Protein AF-A0A2E8Y7M8-F1 (afdb_monomer_lite)

Foldseek 3Di:
DVVVVVVVVVVVVVVVVVVVVVVVVPPCPPPVVVVVVVVVVVVVVVVVVVVVVVVVVVVLVVVVVVLVVLVVVLVVVLVVQVVLCVVLVHDCVVRPSPDQADDPDDDDDDDDDDQDPVNSVVSVVSSVSSCVVCVVSVVVSVVVVVVVVVVCVVDPDDDPDPDDDQPFAFAWDQDPVHRDTDGDRGD

Radius of gyration: 45.94 Å; chains: 1; bounding box: 127×48×118 Å

pLDDT: mean 80.08, std 11.89, range [44.84, 93.88]

Sequence (187 aa):
MALTLVLVVSAIGAGGYFGFRIGERSVVKTPAYTKTLVKQELDVQNGRIESAIDNARDSVDALSVRLGEMQARMIRLEALGSRLVEMGSLDAGEFNFSDPPAVGGRFESSVLETQSIPDFVESLELLAGKIEARAPMLEALEVLLMNEQLESQVHPAGRPVLSGWMSSGYGYRSDPLTGKKAFHDGV

Structure (mmCIF, N/CA/C/O backbone):
data_AF-A0A2E8Y7M8-F1
#
_entry.id   AF-A0A2E8Y7M8-F1
#
loop_
_atom_site.group_PDB
_atom_site.id
_atom_site.type_symbol
_atom_site.label_atom_id
_atom_site.label_alt_id
_atom_site.label_comp_id
_atom_site.label_asym_id
_atom_site.label_entity_id
_atom_site.label_seq_id
_atom_site.pdbx_PDB_ins_code
_atom_site.Cartn_x
_atom_site.Cartn_y
_atom_site.Cartn_z
_atom_site.occupancy
_atom_site.B_iso_or_equiv
_atom_site.auth_seq_id
_atom_site.auth_comp_id
_atom_site.auth_asym_id
_atom_site.auth_atom_id
_atom_site.pdbx_PDB_model_num
ATOM 1 N N . MET A 1 1 ? -73.608 -35.731 63.221 1.00 68.81 1 MET A N 1
ATOM 2 C CA . MET A 1 1 ? -72.883 -35.575 61.938 1.00 68.81 1 MET A CA 1
ATOM 3 C C . MET A 1 1 ? -72.656 -34.121 61.516 1.00 68.81 1 MET A C 1
ATOM 5 O O . MET A 1 1 ? -71.580 -33.837 61.017 1.00 68.81 1 MET A O 1
ATOM 9 N N . ALA A 1 2 ? -73.590 -33.183 61.728 1.00 74.81 2 ALA A N 1
ATOM 10 C CA . ALA A 1 2 ? -73.384 -31.781 61.322 1.00 74.81 2 ALA A CA 1
ATOM 11 C C . ALA A 1 2 ? -72.254 -31.054 62.094 1.00 74.81 2 ALA A C 1
ATOM 13 O O . ALA A 1 2 ? -71.456 -30.343 61.493 1.00 74.81 2 ALA A O 1
ATOM 14 N N . LEU A 1 3 ? -72.130 -31.284 63.409 1.00 79.62 3 LEU A N 1
ATOM 15 C CA . LEU A 1 3 ? -71.145 -30.598 64.264 1.00 79.62 3 LEU A CA 1
ATOM 16 C C . LEU A 1 3 ? -69.683 -30.927 63.898 1.00 79.62 3 LEU A C 1
ATOM 18 O O . LEU A 1 3 ? -68.811 -30.063 63.924 1.00 79.62 3 LEU A O 1
ATOM 22 N N . THR A 1 4 ? -69.418 -32.178 63.517 1.00 83.75 4 THR A N 1
ATOM 23 C CA . THR A 1 4 ? -68.080 -32.647 63.129 1.00 83.75 4 THR A CA 1
ATOM 24 C C . THR A 1 4 ? -67.626 -32.045 61.800 1.00 83.75 4 THR A C 1
ATOM 26 O O . THR A 1 4 ? -66.443 -31.787 61.617 1.00 83.75 4 THR A O 1
ATOM 29 N N . LEU A 1 5 ? -68.564 -31.769 60.890 1.00 83.06 5 LEU A N 1
ATOM 30 C CA . LEU A 1 5 ? -68.276 -31.201 59.572 1.00 83.06 5 LEU A CA 1
ATOM 31 C C . LEU A 1 5 ? -67.874 -29.718 59.677 1.00 83.06 5 LEU A C 1
ATOM 33 O O . LEU A 1 5 ? -66.930 -29.285 59.022 1.00 83.06 5 LEU A O 1
ATOM 37 N N . VAL A 1 6 ? -68.514 -28.966 60.579 1.00 84.19 6 VAL A N 1
ATOM 38 C CA . VAL A 1 6 ? -68.186 -27.553 60.853 1.00 84.19 6 VAL A CA 1
ATOM 39 C C . VAL A 1 6 ? -66.790 -27.400 61.472 1.00 84.19 6 VAL A C 1
ATOM 41 O O . VAL A 1 6 ? -66.037 -26.509 61.079 1.00 84.19 6 VAL A O 1
ATOM 44 N N . LEU A 1 7 ? -66.410 -28.295 62.390 1.00 84.00 7 LEU A N 1
ATOM 45 C CA . LEU A 1 7 ? -65.083 -28.276 63.020 1.00 84.00 7 LEU A CA 1
ATOM 46 C C . LEU A 1 7 ? -63.948 -28.526 62.019 1.00 84.00 7 LEU A C 1
ATOM 48 O O . LEU A 1 7 ? -62.918 -27.857 62.082 1.00 84.00 7 LEU A O 1
ATOM 52 N N . VAL A 1 8 ? -64.143 -29.438 61.065 1.00 84.50 8 VAL A N 1
ATOM 53 C CA . VAL A 1 8 ? -63.130 -29.745 60.041 1.00 84.50 8 VAL A CA 1
ATOM 54 C C . VAL A 1 8 ? -62.925 -28.561 59.092 1.00 84.50 8 VAL A C 1
ATOM 56 O O . VAL A 1 8 ? -61.788 -28.184 58.817 1.00 84.50 8 VAL A O 1
ATOM 59 N N . VAL A 1 9 ? -64.007 -27.918 58.643 1.00 84.12 9 VAL A N 1
ATOM 60 C CA . VAL A 1 9 ? -63.921 -26.747 57.750 1.00 84.12 9 VAL A CA 1
ATOM 61 C C . VAL A 1 9 ? -63.254 -25.559 58.454 1.00 84.12 9 VAL A C 1
ATOM 63 O O . VAL A 1 9 ? -62.408 -24.884 57.866 1.00 84.12 9 VAL A O 1
ATOM 66 N N . SER A 1 10 ? -63.571 -25.340 59.733 1.00 82.69 10 SER A N 1
ATOM 67 C CA . SER A 1 10 ? -62.931 -24.316 60.565 1.00 82.69 10 SER A CA 1
ATOM 68 C C . SER A 1 10 ? -61.426 -24.551 60.728 1.00 82.69 10 SER A C 1
ATOM 70 O O . SER A 1 10 ? -60.648 -23.609 60.575 1.00 82.69 10 SER A O 1
ATOM 72 N N . ALA A 1 11 ? -61.004 -25.792 60.983 1.00 84.56 11 ALA A N 1
ATOM 73 C CA . ALA A 1 11 ? -59.594 -26.134 61.155 1.00 84.56 11 ALA A CA 1
ATOM 74 C C . ALA A 1 11 ? -58.780 -25.927 59.867 1.00 84.56 11 ALA A C 1
ATOM 76 O O . ALA A 1 11 ? -57.669 -25.398 59.920 1.00 84.56 11 ALA A O 1
ATOM 77 N N . ILE A 1 12 ? -59.344 -26.274 58.705 1.00 84.19 12 ILE A N 1
ATOM 78 C CA . ILE A 1 12 ? -58.697 -26.064 57.400 1.00 84.19 12 ILE A CA 1
ATOM 79 C C . ILE A 1 12 ? -58.582 -24.565 57.089 1.00 84.19 12 ILE A C 1
ATOM 81 O O . ILE A 1 12 ? -57.516 -24.103 56.684 1.00 84.19 12 ILE A O 1
ATOM 85 N N . GLY A 1 13 ? -59.643 -23.788 57.331 1.00 84.12 13 GLY A N 1
ATOM 86 C CA . GLY A 1 13 ? -59.626 -22.335 57.134 1.00 84.12 13 GLY A CA 1
ATOM 87 C C . GLY A 1 13 ? -58.637 -21.624 58.062 1.00 84.12 13 GLY A C 1
ATOM 88 O O . GLY A 1 13 ? -57.874 -20.766 57.617 1.00 84.12 13 GLY A O 1
ATOM 89 N N . ALA A 1 14 ? -58.593 -22.027 59.335 1.00 84.25 14 ALA A N 1
ATOM 90 C CA . ALA A 1 14 ? -57.642 -21.501 60.306 1.00 84.25 14 ALA A CA 1
ATOM 91 C C . ALA A 1 14 ? -56.200 -21.862 59.929 1.00 84.25 14 ALA A C 1
ATOM 93 O O . ALA A 1 14 ? -55.342 -20.984 59.941 1.00 84.25 14 ALA A O 1
ATOM 94 N N . GLY A 1 15 ? -55.944 -23.110 59.524 1.00 84.50 15 GLY A N 1
ATOM 95 C CA . GLY A 1 15 ? -54.631 -23.558 59.057 1.00 84.50 15 GLY A CA 1
ATOM 96 C C . GLY A 1 15 ? -54.160 -22.809 57.810 1.00 84.50 15 GLY A C 1
ATOM 97 O O . GLY A 1 15 ? -53.018 -22.356 57.768 1.00 84.50 15 GLY A O 1
ATOM 98 N N . GLY A 1 16 ? -55.048 -22.597 56.833 1.00 83.75 16 GLY A N 1
ATOM 99 C CA . GLY A 1 16 ? -54.754 -21.810 55.633 1.00 83.75 16 GLY A CA 1
ATOM 100 C C . GLY A 1 16 ? -54.444 -20.344 55.946 1.00 83.75 16 GLY A C 1
ATOM 101 O O . GLY A 1 16 ? -53.450 -19.806 55.462 1.00 83.75 16 GLY A O 1
ATOM 102 N N . TYR A 1 17 ? -55.234 -19.709 56.817 1.00 86.75 17 TYR A N 1
ATOM 103 C CA . TYR A 1 17 ? -55.007 -18.323 57.237 1.00 86.75 17 TYR A CA 1
ATOM 104 C C . TYR A 1 17 ? -53.703 -18.160 58.031 1.00 86.75 17 TYR A C 1
ATOM 106 O O . TYR A 1 17 ? -52.942 -17.219 57.796 1.00 86.75 17 TYR A O 1
ATOM 114 N N . PHE A 1 18 ? -53.410 -19.092 58.943 1.00 85.31 18 PHE A N 1
ATOM 115 C CA . PHE A 1 18 ? -52.171 -19.083 59.722 1.00 85.31 18 PHE A CA 1
ATOM 116 C C . PHE A 1 18 ? -50.948 -19.348 58.836 1.00 85.31 18 PHE A C 1
ATOM 118 O O . PHE A 1 18 ? -49.936 -18.661 58.966 1.00 85.31 18 PHE A O 1
ATOM 125 N N . GLY A 1 19 ? -51.064 -20.285 57.889 1.00 83.94 19 GLY A N 1
ATOM 126 C CA . GLY A 1 19 ? -50.037 -20.572 56.891 1.00 83.94 19 GLY A CA 1
ATOM 127 C C . GLY A 1 19 ? -49.742 -19.367 55.999 1.00 83.94 19 GLY A C 1
ATOM 128 O O . GLY A 1 19 ? -48.579 -19.011 55.821 1.00 83.94 19 GLY A O 1
ATOM 129 N N . PHE A 1 20 ? -50.777 -18.673 55.518 1.00 83.69 20 PHE A N 1
ATOM 130 C CA . PHE A 1 20 ? -50.624 -17.456 54.715 1.00 83.69 20 PHE A CA 1
ATOM 131 C C . PHE A 1 20 ? -49.954 -16.319 55.510 1.00 83.69 20 PHE A C 1
ATOM 133 O O . PHE A 1 20 ? -49.002 -15.700 55.037 1.00 83.69 20 PHE A O 1
ATOM 140 N N . ARG A 1 21 ? -50.369 -16.104 56.768 1.00 79.50 21 ARG A N 1
ATOM 141 C CA . ARG A 1 21 ? -49.779 -15.102 57.680 1.00 79.50 21 ARG A CA 1
ATOM 142 C C . ARG A 1 21 ? -48.315 -15.370 58.030 1.00 79.50 21 ARG A C 1
ATOM 144 O O . ARG A 1 21 ? -47.567 -14.419 58.259 1.00 79.50 21 ARG A O 1
ATOM 151 N N . ILE A 1 22 ? -47.911 -16.637 58.125 1.00 80.75 22 ILE A N 1
ATOM 152 C CA . ILE A 1 22 ? -46.509 -17.017 58.345 1.00 80.75 22 ILE A CA 1
ATOM 153 C C . ILE A 1 22 ? -45.714 -16.875 57.039 1.00 80.75 22 ILE A C 1
ATOM 155 O O . ILE A 1 22 ? -44.616 -16.324 57.062 1.00 80.75 22 ILE A O 1
ATOM 159 N N . GLY A 1 23 ? -46.292 -17.268 55.900 1.00 70.75 23 GLY A N 1
ATOM 160 C CA . GLY A 1 23 ? -45.680 -17.144 54.575 1.00 70.75 23 GLY A CA 1
ATOM 161 C C . GLY A 1 23 ? -45.321 -15.704 54.194 1.00 70.75 23 GLY A C 1
ATOM 162 O O . GLY A 1 23 ? -44.210 -15.461 53.733 1.00 70.75 23 GLY A O 1
ATOM 163 N N . GLU A 1 24 ? -46.189 -14.727 54.478 1.00 65.56 24 GLU A N 1
ATOM 164 C CA . GLU A 1 24 ? -45.892 -13.299 54.255 1.00 65.56 24 GLU A CA 1
ATOM 165 C C . GLU A 1 24 ? -44.713 -12.779 55.096 1.00 65.56 24 GLU A C 1
ATOM 167 O O . GLU A 1 24 ? -44.003 -11.863 54.677 1.00 65.56 24 GLU A O 1
ATOM 172 N N . ARG A 1 25 ? -44.470 -13.359 56.279 1.00 59.50 25 ARG A N 1
ATOM 173 C CA . ARG A 1 25 ? -43.326 -12.996 57.136 1.00 59.50 25 ARG A CA 1
ATOM 174 C C . ARG A 1 25 ? -42.023 -13.656 56.686 1.00 59.50 25 ARG A C 1
ATOM 176 O O . ARG A 1 25 ? -40.955 -13.127 56.983 1.00 59.50 25 ARG A O 1
ATOM 183 N N . SER A 1 26 ? -42.115 -14.775 55.970 1.00 57.34 26 SER A N 1
ATOM 184 C CA . SER A 1 26 ? -40.982 -15.535 55.432 1.00 57.34 26 SER A CA 1
ATOM 185 C C . SER A 1 26 ? -40.612 -15.167 53.995 1.00 57.34 26 SER A C 1
ATOM 187 O O . SER A 1 26 ? -39.657 -15.733 53.465 1.00 57.34 26 SER A O 1
ATOM 189 N N . VAL A 1 27 ? -41.305 -14.208 53.362 1.00 55.22 27 VAL A N 1
ATOM 190 C CA . VAL A 1 27 ? -40.812 -13.585 52.127 1.00 55.22 27 VAL A CA 1
ATOM 191 C C . VAL A 1 27 ? -39.458 -12.972 52.454 1.00 55.22 27 VAL A C 1
ATOM 193 O O . VAL A 1 27 ? -39.371 -11.963 53.156 1.00 55.22 27 VAL A O 1
ATOM 196 N N . VAL A 1 28 ? -38.398 -13.620 51.974 1.00 59.50 28 VAL A N 1
ATOM 197 C CA . VAL A 1 28 ? -37.017 -13.161 52.080 1.00 59.50 28 VAL A CA 1
ATOM 198 C C . VAL A 1 28 ? -36.952 -11.796 51.404 1.00 59.50 28 VAL A C 1
ATOM 200 O O . VAL A 1 28 ? -36.776 -11.682 50.193 1.00 59.50 28 VAL A O 1
ATOM 203 N N . LYS A 1 29 ? -37.144 -10.731 52.185 1.00 60.19 29 LYS A N 1
ATOM 204 C CA . LYS A 1 29 ? -36.804 -9.373 51.781 1.00 60.19 29 LYS A CA 1
ATOM 205 C C . LYS A 1 29 ? -35.293 -9.393 51.635 1.00 60.19 29 LYS A C 1
ATOM 207 O O . LYS A 1 29 ? -34.587 -9.302 52.635 1.00 60.19 29 LYS A O 1
ATOM 212 N N . THR A 1 30 ? -34.808 -9.616 50.413 1.00 59.75 30 THR A N 1
ATOM 213 C CA . THR A 1 30 ? -33.381 -9.541 50.100 1.00 59.75 30 THR A CA 1
ATOM 214 C C . THR A 1 30 ? -32.862 -8.237 50.702 1.00 59.75 30 THR A C 1
ATOM 216 O O . THR A 1 30 ? -33.389 -7.169 50.367 1.00 59.75 30 THR A O 1
ATOM 219 N N . PRO A 1 31 ? -31.937 -8.298 51.676 1.00 63.53 31 PRO A N 1
ATOM 220 C CA . PRO A 1 31 ? -31.567 -7.115 52.429 1.00 63.53 31 PRO A CA 1
ATOM 221 C C . PRO A 1 31 ? -31.022 -6.071 51.457 1.00 63.53 31 PRO A C 1
ATOM 223 O O . PRO A 1 31 ? -30.288 -6.405 50.526 1.00 63.53 31 PRO A O 1
ATOM 226 N N . ALA A 1 32 ? -31.386 -4.801 51.655 1.00 61.72 32 ALA A N 1
ATOM 227 C CA . ALA A 1 32 ? -30.923 -3.690 50.817 1.00 61.72 32 ALA A CA 1
ATOM 228 C C . ALA A 1 32 ? -29.390 -3.702 50.632 1.00 61.72 32 ALA A C 1
ATOM 230 O O . ALA A 1 32 ? -28.898 -3.358 49.562 1.00 61.72 32 ALA A O 1
ATOM 231 N N . TYR A 1 33 ? -28.665 -4.215 51.632 1.00 61.72 33 TYR A N 1
ATOM 232 C CA . TYR A 1 33 ? -27.231 -4.493 51.602 1.00 61.72 33 TYR A CA 1
ATOM 233 C C . TYR A 1 33 ? -26.784 -5.350 50.400 1.00 61.72 33 TYR A C 1
ATOM 235 O O . TYR A 1 33 ? -25.842 -4.980 49.709 1.00 61.72 33 TYR A O 1
ATOM 243 N N . THR A 1 34 ? -27.489 -6.441 50.074 1.00 69.75 34 THR A N 1
ATOM 244 C CA . THR A 1 34 ? -27.141 -7.317 48.940 1.00 69.75 34 THR A CA 1
ATOM 245 C C . THR A 1 34 ? -27.323 -6.607 47.599 1.00 69.75 34 THR A C 1
ATOM 247 O O . THR A 1 34 ? -26.506 -6.778 46.699 1.00 69.75 34 THR A O 1
ATOM 250 N N . LYS A 1 35 ? -28.355 -5.761 47.462 1.00 76.06 35 LYS A N 1
ATOM 251 C CA . LYS A 1 35 ? -28.553 -4.951 46.247 1.00 76.06 35 LYS A CA 1
ATOM 252 C C . LYS A 1 35 ? -27.455 -3.901 46.075 1.00 76.06 35 LYS A C 1
ATOM 254 O O . LYS A 1 35 ? -27.023 -3.676 44.950 1.00 76.06 35 LYS A O 1
ATOM 259 N N . THR A 1 36 ? -27.012 -3.269 47.160 1.00 78.44 36 THR A N 1
ATOM 260 C CA . THR A 1 36 ? -25.937 -2.267 47.114 1.00 78.44 36 THR A CA 1
ATOM 261 C C . THR A 1 36 ? -24.595 -2.896 46.747 1.00 78.44 36 THR A C 1
ATOM 263 O O . THR A 1 36 ? -23.906 -2.360 45.887 1.00 78.44 36 THR A O 1
ATOM 266 N N . LEU A 1 37 ? -24.259 -4.058 47.318 1.00 79.12 37 LEU A N 1
ATOM 267 C CA . LEU A 1 37 ? -23.025 -4.776 46.981 1.00 79.12 37 LEU A CA 1
ATOM 268 C C . LEU A 1 37 ? -22.983 -5.212 45.513 1.00 79.12 37 LEU A C 1
ATOM 270 O O . LEU A 1 37 ? -21.979 -5.004 44.843 1.00 79.12 37 LEU A O 1
ATOM 274 N N . VAL A 1 38 ? -24.083 -5.768 44.995 1.00 84.25 38 VAL A N 1
ATOM 275 C CA . VAL A 1 38 ? -24.161 -6.176 43.582 1.00 84.25 38 VAL A CA 1
ATOM 276 C C . VAL A 1 38 ? -24.057 -4.970 42.646 1.00 84.25 38 VAL A C 1
ATOM 278 O O . VAL A 1 38 ? -23.394 -5.063 41.621 1.00 84.25 38 VAL A O 1
ATOM 281 N N . LYS A 1 39 ? -24.667 -3.828 42.994 1.00 85.44 39 LYS A N 1
ATOM 282 C CA . LYS A 1 39 ? -24.519 -2.588 42.214 1.00 85.44 39 LYS A CA 1
ATOM 283 C C . LYS A 1 39 ? -23.081 -2.078 42.206 1.00 85.44 39 LYS A C 1
ATOM 285 O O . LYS A 1 39 ? -22.577 -1.746 41.146 1.00 85.44 39 LYS A O 1
ATOM 290 N N . GLN A 1 40 ? -22.425 -2.057 43.364 1.00 85.50 40 GLN A N 1
ATOM 291 C CA . GLN A 1 40 ? -21.034 -1.625 43.471 1.00 85.50 40 GLN A CA 1
ATOM 292 C C . GLN A 1 40 ? -20.098 -2.522 42.648 1.00 85.50 40 GLN A C 1
ATOM 294 O O . GLN A 1 40 ? -19.215 -2.021 41.959 1.00 85.50 40 GLN A O 1
ATOM 299 N N . GLU A 1 41 ? -20.302 -3.838 42.696 1.00 85.44 41 GLU A N 1
ATOM 300 C CA . GLU A 1 41 ? -19.541 -4.789 41.882 1.00 85.44 41 GLU A CA 1
ATOM 301 C C . GLU A 1 41 ? -19.798 -4.575 40.382 1.00 85.44 41 GLU A C 1
ATOM 303 O O . GLU A 1 41 ? -18.859 -4.583 39.589 1.00 85.44 41 GLU A O 1
ATOM 308 N N . LEU A 1 42 ? -21.051 -4.316 39.993 1.00 89.25 42 LEU A N 1
ATOM 309 C CA . LEU A 1 42 ? -21.408 -4.010 38.609 1.00 89.25 42 LEU A CA 1
ATOM 310 C C . LEU A 1 42 ? -20.747 -2.712 38.121 1.00 89.25 42 LEU A C 1
ATOM 312 O O . LEU A 1 42 ? -20.224 -2.689 37.014 1.00 89.25 42 LEU A O 1
ATOM 316 N N . ASP A 1 43 ? -20.709 -1.664 38.946 1.00 90.62 43 ASP A N 1
ATOM 317 C CA . ASP A 1 43 ? -20.045 -0.398 38.610 1.00 90.62 43 ASP A CA 1
ATOM 318 C C . ASP A 1 43 ? -18.532 -0.590 38.424 1.00 90.62 43 ASP A C 1
ATOM 320 O O . ASP A 1 43 ? -17.948 -0.076 37.469 1.00 90.62 43 ASP A O 1
ATOM 324 N N . VAL A 1 44 ? -17.892 -1.392 39.284 1.00 91.81 44 VAL A N 1
ATOM 325 C CA . VAL A 1 44 ? -16.467 -1.738 39.145 1.00 91.81 44 VAL A CA 1
ATOM 326 C C . VAL A 1 44 ? -16.215 -2.549 37.872 1.00 91.81 44 VAL A C 1
ATOM 328 O O . VAL A 1 44 ? -15.237 -2.293 37.169 1.00 91.81 44 VAL A O 1
ATOM 331 N N . GLN A 1 45 ? -17.075 -3.518 37.548 1.00 90.94 45 GLN A N 1
ATOM 332 C CA . GLN A 1 45 ? -16.958 -4.295 36.310 1.00 90.94 45 GLN A CA 1
ATOM 333 C C . GLN A 1 45 ? -17.165 -3.427 35.070 1.00 90.94 45 GLN A C 1
ATOM 335 O O . GLN A 1 45 ? -16.375 -3.527 34.135 1.00 90.94 45 GLN A O 1
ATOM 340 N N . ASN A 1 46 ? -18.154 -2.533 35.086 1.00 91.94 46 ASN A N 1
ATOM 341 C CA . ASN A 1 46 ? -18.390 -1.586 34.001 1.00 91.94 46 ASN A CA 1
ATOM 342 C C . ASN A 1 46 ? -17.170 -0.684 33.779 1.00 91.94 46 ASN A C 1
ATOM 344 O O . ASN A 1 46 ? -16.709 -0.571 32.648 1.00 91.94 46 ASN A O 1
ATOM 348 N N . GLY A 1 47 ? -16.575 -0.141 34.848 1.00 92.88 47 GLY A N 1
ATOM 349 C CA . GLY A 1 47 ? -15.357 0.669 34.737 1.00 92.88 47 GLY A CA 1
ATOM 350 C C . GLY A 1 47 ? -14.155 -0.110 34.187 1.00 92.88 47 GLY A C 1
ATOM 351 O O . GLY A 1 47 ? -13.373 0.422 33.400 1.00 92.88 47 GLY A O 1
ATOM 352 N N . ARG A 1 48 ? -14.017 -1.398 34.541 1.00 92.50 48 ARG A N 1
ATOM 353 C CA . ARG A 1 48 ? -12.984 -2.278 33.961 1.00 92.50 48 ARG A CA 1
ATOM 354 C C . ARG A 1 48 ? -13.215 -2.544 32.476 1.00 92.50 48 ARG A C 1
ATOM 356 O O . ARG A 1 48 ? -12.245 -2.562 31.725 1.00 92.50 48 ARG A O 1
ATOM 363 N N . ILE A 1 49 ? -14.464 -2.765 32.065 1.00 93.38 49 ILE A N 1
ATOM 364 C CA . ILE A 1 49 ? -14.827 -2.966 30.656 1.00 93.38 49 ILE A CA 1
ATOM 365 C C . ILE A 1 49 ? -14.544 -1.694 29.858 1.00 93.38 49 ILE A C 1
ATOM 367 O O . ILE A 1 49 ? -13.917 -1.780 28.810 1.00 93.38 49 ILE A O 1
ATOM 371 N N . GLU A 1 50 ? -14.936 -0.527 30.367 1.00 93.88 50 GLU A N 1
ATOM 372 C CA . GLU A 1 50 ? -14.677 0.765 29.726 1.00 93.88 50 GLU A CA 1
ATOM 373 C C . GLU A 1 50 ? -13.173 1.007 29.554 1.00 93.88 50 GLU A C 1
ATOM 375 O O . GLU A 1 50 ? -12.704 1.208 28.438 1.00 93.88 50 GLU A O 1
ATOM 380 N N . SER A 1 51 ? -12.388 0.813 30.619 1.00 92.88 51 SER A N 1
ATOM 381 C CA . SER A 1 51 ? -10.924 0.912 30.543 1.00 92.88 51 SER A CA 1
ATOM 382 C C . SER A 1 51 ? -10.314 -0.097 29.559 1.00 92.88 51 SER A C 1
ATOM 384 O O . SER A 1 51 ? -9.332 0.203 28.885 1.00 92.88 51 SER A O 1
ATOM 386 N N . ALA A 1 52 ? -10.854 -1.317 29.469 1.00 90.50 52 ALA A N 1
ATOM 387 C CA . ALA A 1 52 ? -10.386 -2.317 28.511 1.00 90.50 52 ALA A CA 1
ATOM 388 C C . ALA A 1 52 ? -10.713 -1.927 27.060 1.00 90.50 52 ALA A C 1
ATOM 390 O O . ALA A 1 52 ? -9.882 -2.139 26.178 1.00 90.50 52 ALA A O 1
ATOM 391 N N . ILE A 1 53 ? -11.891 -1.342 26.820 1.00 87.62 53 ILE A N 1
ATOM 392 C CA . ILE A 1 53 ? -12.300 -0.824 25.509 1.00 87.62 53 ILE A CA 1
ATOM 393 C C . ILE A 1 53 ? -11.395 0.336 25.092 1.00 87.62 53 ILE A C 1
ATOM 395 O O . ILE A 1 53 ? -10.918 0.340 23.959 1.00 87.62 53 ILE A O 1
ATOM 399 N N . ASP A 1 54 ? -11.118 1.278 25.991 1.00 89.94 54 ASP A N 1
ATOM 400 C CA . ASP A 1 54 ? -10.272 2.434 25.686 1.00 89.94 54 ASP A CA 1
ATOM 401 C C . ASP A 1 54 ? -8.828 2.012 25.387 1.00 89.94 54 ASP A C 1
ATOM 403 O O . ASP A 1 54 ? -8.286 2.375 24.348 1.00 89.94 54 ASP A O 1
ATOM 407 N N . ASN A 1 55 ? -8.245 1.119 26.194 1.00 90.81 55 ASN A N 1
ATOM 408 C CA . ASN A 1 55 ? -6.915 0.564 25.907 1.00 90.81 55 ASN A CA 1
ATOM 409 C C . ASN A 1 55 ? -6.856 -0.166 24.551 1.00 90.81 55 ASN A C 1
ATOM 411 O O . ASN A 1 55 ? -5.840 -0.119 23.849 1.00 90.81 55 ASN A O 1
ATOM 415 N N . ALA A 1 56 ? -7.929 -0.875 24.179 1.00 86.88 56 ALA A N 1
ATOM 416 C CA . ALA A 1 56 ? -8.013 -1.543 22.885 1.00 86.88 56 ALA A CA 1
ATOM 417 C C . ALA A 1 56 ? -8.090 -0.532 21.731 1.00 86.88 56 ALA A C 1
ATOM 419 O O . ALA A 1 56 ? -7.419 -0.728 20.719 1.00 86.88 56 ALA A O 1
ATOM 420 N N . ARG A 1 57 ? -8.852 0.558 21.891 1.00 85.19 57 ARG A N 1
ATOM 421 C CA . ARG A 1 57 ? -8.931 1.657 20.916 1.00 85.19 57 ARG A CA 1
ATOM 422 C C . ARG A 1 57 ? -7.582 2.335 20.719 1.00 85.19 57 ARG A C 1
ATOM 424 O O . ARG A 1 57 ? -7.112 2.382 19.590 1.00 85.19 57 ARG A O 1
ATOM 431 N N . ASP A 1 58 ? -6.914 2.723 21.802 1.00 87.50 58 ASP A N 1
ATOM 432 C CA . ASP A 1 58 ? -5.583 3.342 21.745 1.00 87.50 58 ASP A CA 1
ATOM 433 C C . ASP A 1 58 ? -4.569 2.445 21.011 1.00 87.50 58 ASP A C 1
ATOM 435 O O . ASP A 1 58 ? -3.734 2.908 20.230 1.00 87.50 58 ASP A O 1
ATOM 439 N N . SER A 1 59 ? -4.662 1.129 21.230 1.00 86.88 59 SER A N 1
ATOM 440 C CA . SER A 1 59 ? -3.820 0.147 20.541 1.00 86.88 59 SER A CA 1
ATOM 441 C C . SER A 1 59 ? -4.115 0.085 19.038 1.00 86.88 59 SER A C 1
ATOM 443 O O . SER A 1 59 ? -3.183 0.028 18.234 1.00 86.88 59 SER A O 1
ATOM 445 N N . VAL A 1 60 ? -5.391 0.109 18.641 1.00 86.75 60 VAL A N 1
ATOM 446 C CA . VAL A 1 60 ? -5.801 0.133 17.226 1.00 86.75 60 VAL A CA 1
ATOM 447 C C . VAL A 1 60 ? -5.386 1.442 16.556 1.00 86.75 60 VAL A C 1
ATOM 449 O O . VAL A 1 60 ? -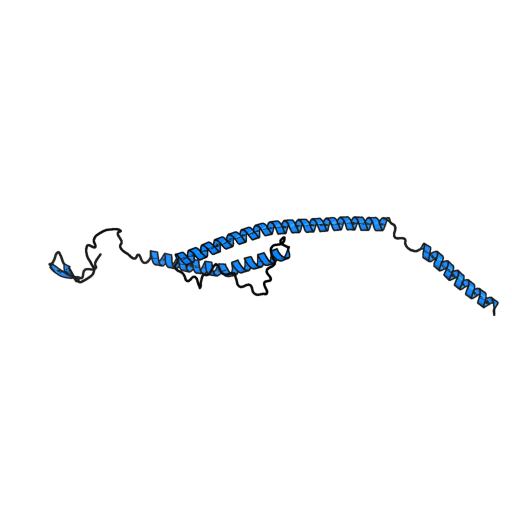4.883 1.407 15.433 1.00 86.75 60 VAL A O 1
ATOM 452 N N . ASP A 1 61 ? -5.499 2.579 17.237 1.00 83.75 61 ASP A N 1
ATOM 453 C CA . ASP A 1 61 ? -5.074 3.879 16.711 1.00 83.75 61 ASP A CA 1
ATOM 454 C C . ASP A 1 61 ? -3.565 3.893 16.425 1.00 83.75 61 ASP A C 1
ATOM 456 O O . ASP A 1 61 ? -3.124 4.282 15.338 1.00 83.75 61 ASP A O 1
ATOM 460 N N . ALA A 1 62 ? -2.756 3.371 17.353 1.00 88.62 62 ALA A N 1
ATOM 461 C CA . ALA A 1 62 ? -1.314 3.234 17.159 1.00 88.62 62 ALA A CA 1
ATOM 462 C C . ALA A 1 62 ? -0.962 2.311 15.974 1.00 88.62 62 ALA A C 1
ATOM 464 O O . ALA A 1 62 ? -0.048 2.604 15.194 1.00 88.62 62 ALA A O 1
ATOM 465 N N . LEU A 1 63 ? -1.692 1.203 15.808 1.00 88.00 63 LEU A N 1
ATOM 466 C CA .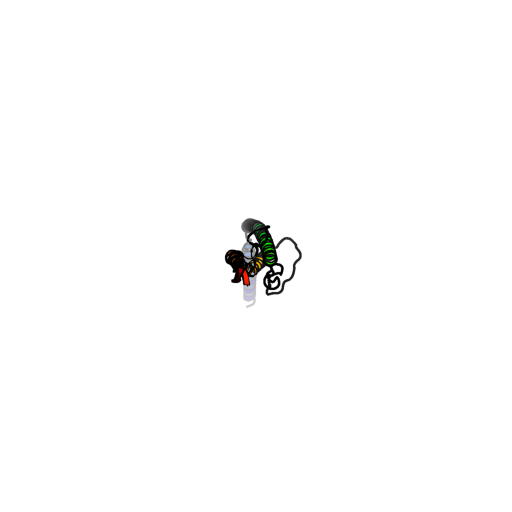 LEU A 1 63 ? -1.528 0.305 14.661 1.00 88.00 63 LEU A CA 1
ATOM 467 C C . LEU A 1 63 ? -1.970 0.959 13.346 1.00 88.00 63 LEU A C 1
ATOM 469 O O . LEU A 1 63 ? -1.339 0.727 12.315 1.00 88.00 63 LEU A O 1
ATOM 473 N N . SER A 1 64 ? -2.994 1.810 13.377 1.00 84.50 64 SER A N 1
ATOM 474 C CA . SER A 1 64 ? -3.508 2.527 12.205 1.00 84.50 64 SER A CA 1
ATOM 475 C C . SER A 1 64 ? -2.488 3.527 11.663 1.00 84.50 64 SER A C 1
ATOM 477 O O . SER A 1 64 ? -2.265 3.587 10.453 1.00 84.50 64 SER A O 1
ATOM 479 N N . VAL A 1 65 ? -1.763 4.228 12.544 1.00 87.12 65 VAL A N 1
ATOM 480 C CA . VAL A 1 65 ? -0.620 5.071 12.141 1.00 87.12 65 VAL A CA 1
ATOM 481 C C . VAL A 1 65 ? 0.432 4.239 11.405 1.00 87.12 65 VAL A C 1
ATOM 483 O O . VAL A 1 65 ? 0.870 4.601 10.311 1.00 87.12 65 VAL A O 1
ATOM 486 N N . ARG A 1 66 ? 0.803 3.082 11.965 1.00 87.88 66 ARG A N 1
ATOM 487 C CA . ARG A 1 66 ? 1.786 2.173 11.358 1.00 87.88 66 ARG A CA 1
ATOM 488 C C . ARG A 1 66 ? 1.312 1.627 10.008 1.00 87.88 66 ARG A C 1
ATOM 490 O O . ARG A 1 66 ? 2.115 1.489 9.086 1.00 87.88 66 ARG A O 1
ATOM 497 N N . LEU A 1 67 ? 0.021 1.329 9.879 1.00 88.50 67 LEU A N 1
ATOM 498 C CA . LEU A 1 67 ? -0.591 0.896 8.626 1.00 88.50 67 LEU A CA 1
ATOM 499 C C . LEU A 1 67 ? -0.492 1.989 7.556 1.00 88.50 67 LEU A C 1
ATOM 501 O O . LEU A 1 67 ? -0.041 1.706 6.446 1.00 88.50 67 LEU A O 1
ATOM 505 N N . GLY A 1 68 ? -0.817 3.236 7.903 1.00 84.88 68 GLY A N 1
ATOM 506 C CA . GLY A 1 68 ? -0.666 4.384 7.006 1.00 84.88 68 GLY A CA 1
ATOM 507 C C . GLY A 1 68 ? 0.784 4.597 6.555 1.00 84.88 68 GLY A C 1
ATOM 508 O O . GLY A 1 68 ? 1.046 4.814 5.370 1.00 84.88 68 GLY A O 1
ATOM 509 N N . GLU A 1 69 ? 1.757 4.450 7.461 1.00 89.12 69 GLU A N 1
ATOM 510 C CA . GLU A 1 69 ? 3.181 4.492 7.102 1.00 89.12 69 GLU A CA 1
ATOM 511 C C . GLU A 1 69 ? 3.567 3.394 6.100 1.00 89.12 69 GLU A C 1
ATOM 513 O O . GLU A 1 69 ? 4.314 3.652 5.151 1.00 89.12 69 GLU A O 1
ATOM 518 N N . MET A 1 70 ? 3.072 2.167 6.288 1.00 91.88 70 MET A N 1
ATOM 519 C CA . MET A 1 70 ? 3.338 1.055 5.372 1.00 91.88 70 MET A CA 1
ATOM 520 C C . MET A 1 70 ? 2.668 1.261 4.009 1.00 91.88 70 MET A C 1
ATOM 522 O O . MET A 1 70 ? 3.311 1.036 2.985 1.00 91.88 70 MET A O 1
ATOM 526 N N . GLN A 1 71 ? 1.436 1.775 3.974 1.00 88.25 71 GLN A N 1
ATOM 527 C CA . GLN A 1 71 ? 0.756 2.152 2.731 1.00 88.25 71 GLN A CA 1
ATOM 528 C C . GLN A 1 71 ? 1.542 3.223 1.961 1.00 88.25 71 GLN A C 1
ATOM 530 O O . GLN A 1 71 ? 1.763 3.084 0.758 1.00 88.25 71 GLN A O 1
ATOM 535 N N . ALA A 1 72 ? 2.047 4.255 2.644 1.00 88.38 72 ALA A N 1
ATOM 536 C CA . ALA A 1 72 ? 2.867 5.289 2.014 1.00 88.38 72 ALA A CA 1
ATOM 537 C C . ALA A 1 72 ? 4.186 4.733 1.448 1.00 88.38 72 ALA A C 1
ATOM 539 O O . ALA A 1 72 ? 4.623 5.135 0.367 1.00 88.38 72 ALA A O 1
ATOM 540 N N . ARG A 1 73 ? 4.829 3.796 2.158 1.00 90.69 73 ARG A N 1
ATOM 541 C CA . ARG A 1 73 ? 6.027 3.098 1.661 1.00 90.69 73 ARG A CA 1
ATOM 542 C C . ARG A 1 73 ? 5.713 2.242 0.434 1.00 90.69 73 ARG A C 1
ATOM 544 O O . ARG A 1 73 ? 6.496 2.269 -0.509 1.00 90.69 73 ARG A O 1
ATOM 551 N N . MET A 1 74 ? 4.574 1.551 0.421 1.00 91.19 74 MET A N 1
ATOM 552 C CA . MET A 1 74 ? 4.125 0.756 -0.724 1.00 91.19 74 MET A CA 1
ATOM 553 C C . MET A 1 74 ? 3.929 1.628 -1.970 1.00 91.19 74 MET A C 1
ATOM 555 O O . MET A 1 74 ? 4.497 1.321 -3.009 1.00 91.19 74 MET A O 1
ATOM 559 N N . ILE A 1 75 ? 3.247 2.773 -1.848 1.00 89.00 75 ILE A N 1
ATOM 560 C CA . ILE A 1 75 ? 3.059 3.723 -2.963 1.00 89.00 75 ILE A CA 1
ATOM 561 C C . ILE A 1 75 ? 4.406 4.180 -3.540 1.00 89.00 75 ILE A C 1
ATOM 563 O O . ILE A 1 75 ? 4.578 4.285 -4.752 1.00 89.00 75 ILE A O 1
ATOM 567 N N . ARG A 1 76 ? 5.394 4.447 -2.676 1.00 90.62 76 ARG A N 1
ATOM 568 C CA . ARG A 1 76 ? 6.745 4.819 -3.124 1.00 90.62 76 ARG A CA 1
ATOM 569 C C . ARG A 1 76 ? 7.443 3.681 -3.866 1.00 90.62 76 ARG A C 1
ATOM 571 O O . ARG A 1 76 ? 8.141 3.954 -4.838 1.00 90.62 76 ARG A O 1
ATOM 578 N N . LEU A 1 77 ? 7.271 2.438 -3.417 1.00 92.25 77 LEU A N 1
ATOM 579 C CA . LEU A 1 77 ? 7.796 1.259 -4.107 1.00 92.25 77 LEU A CA 1
ATOM 580 C C . LEU A 1 77 ? 7.119 1.055 -5.467 1.00 92.25 77 LEU A C 1
ATOM 582 O O . LEU A 1 77 ? 7.816 0.785 -6.437 1.00 92.25 77 LEU A O 1
ATOM 586 N N . GLU A 1 78 ? 5.803 1.255 -5.565 1.00 89.69 78 GLU A N 1
ATOM 587 C CA . GLU A 1 78 ? 5.070 1.195 -6.838 1.00 89.69 78 GLU A CA 1
ATOM 588 C C . GLU A 1 78 ? 5.571 2.261 -7.816 1.00 89.69 78 GLU A C 1
ATOM 590 O O . GLU A 1 78 ? 5.894 1.948 -8.958 1.00 89.69 78 GLU A O 1
ATOM 595 N N . ALA A 1 79 ? 5.741 3.504 -7.353 1.00 91.00 79 ALA A N 1
ATOM 596 C CA . ALA A 1 79 ? 6.284 4.584 -8.174 1.00 91.00 79 ALA A CA 1
ATOM 597 C C . ALA A 1 79 ? 7.722 4.303 -8.644 1.00 91.00 79 ALA A C 1
ATOM 599 O O . ALA A 1 79 ? 8.081 4.619 -9.779 1.00 91.00 79 ALA A O 1
ATOM 600 N N . LEU A 1 80 ? 8.551 3.703 -7.783 1.00 91.38 80 LEU A N 1
ATOM 601 C CA . LEU A 1 80 ? 9.897 3.276 -8.156 1.00 91.38 80 LEU A CA 1
ATOM 602 C C . LEU A 1 80 ? 9.850 2.165 -9.213 1.00 91.38 80 LEU A C 1
ATOM 604 O O . LEU A 1 80 ? 10.566 2.266 -10.205 1.00 91.38 80 LEU A O 1
ATOM 608 N N . GLY A 1 81 ? 8.994 1.158 -9.028 1.00 90.50 81 GLY A N 1
ATOM 609 C CA . GLY A 1 81 ? 8.776 0.077 -9.990 1.00 90.50 81 GLY A CA 1
ATOM 610 C C . GLY A 1 81 ? 8.360 0.609 -11.359 1.00 90.50 81 GLY A C 1
ATOM 611 O O . GLY A 1 81 ? 9.028 0.324 -12.348 1.00 90.50 81 GLY A O 1
ATOM 612 N N . SER A 1 82 ? 7.343 1.477 -11.416 1.00 89.56 82 SER A N 1
ATOM 613 C CA . SER A 1 82 ? 6.911 2.118 -12.668 1.00 89.56 82 SER A CA 1
ATOM 614 C C . SER A 1 82 ? 8.041 2.886 -13.353 1.00 89.56 82 SER A C 1
ATOM 616 O O . SER A 1 82 ? 8.213 2.788 -14.565 1.00 89.56 82 SER A O 1
ATOM 618 N N . ARG A 1 83 ? 8.848 3.630 -12.586 1.00 89.44 83 ARG A N 1
ATOM 619 C CA . ARG A 1 83 ? 9.983 4.379 -13.139 1.00 89.44 83 ARG A CA 1
ATOM 620 C C . ARG A 1 83 ? 11.067 3.459 -13.700 1.00 89.44 83 ARG A C 1
ATOM 622 O O . ARG A 1 83 ? 11.688 3.793 -14.704 1.00 89.44 83 ARG A O 1
ATOM 629 N N . LEU A 1 84 ? 11.319 2.327 -13.049 1.00 89.38 84 LEU A N 1
ATOM 630 C CA . LEU A 1 84 ? 12.286 1.334 -13.512 1.00 89.38 84 LEU A CA 1
ATOM 631 C C . LEU A 1 84 ? 11.820 0.645 -14.801 1.00 89.38 84 LEU A C 1
ATOM 633 O O . LEU A 1 84 ? 12.628 0.472 -15.708 1.00 89.38 84 LEU A O 1
ATOM 637 N N . VAL A 1 85 ? 10.526 0.335 -14.915 1.00 89.75 85 VAL A N 1
ATOM 638 C CA . VAL A 1 85 ? 9.913 -0.187 -16.150 1.00 89.75 85 VAL A CA 1
ATOM 639 C C . VAL A 1 85 ? 10.081 0.803 -17.305 1.00 89.75 85 VAL A C 1
ATOM 641 O O . VAL A 1 85 ? 10.512 0.413 -18.388 1.00 89.75 85 VAL A O 1
ATOM 644 N N . GLU A 1 86 ? 9.822 2.092 -17.061 1.00 87.38 86 GLU A N 1
ATOM 645 C CA . GLU A 1 86 ? 9.999 3.154 -18.061 1.00 87.38 86 GLU A CA 1
ATOM 646 C C . GLU A 1 86 ? 11.467 3.300 -18.495 1.00 87.38 86 GLU A C 1
ATOM 648 O O . GLU A 1 86 ? 11.760 3.386 -19.686 1.00 87.38 86 GLU A O 1
ATOM 653 N N . MET A 1 87 ? 12.407 3.289 -17.542 1.00 86.19 87 MET A N 1
ATOM 654 C CA . MET A 1 87 ? 13.839 3.408 -17.837 1.00 86.19 87 MET A CA 1
ATOM 655 C C . MET A 1 87 ? 14.397 2.201 -18.598 1.00 86.19 87 MET A C 1
ATOM 657 O O . MET A 1 87 ? 15.219 2.390 -19.491 1.00 86.19 87 MET A O 1
ATOM 661 N N . GLY A 1 88 ? 13.950 0.990 -18.259 1.00 82.38 88 GLY A N 1
ATOM 662 C CA . GLY A 1 88 ? 14.355 -0.254 -18.922 1.00 82.38 88 GLY A CA 1
ATOM 663 C C . GLY A 1 88 ? 13.632 -0.520 -20.245 1.00 82.38 88 GLY A C 1
ATOM 664 O O . GLY A 1 88 ? 13.837 -1.569 -20.845 1.00 82.38 88 GLY A O 1
ATOM 665 N N . SER A 1 89 ? 12.762 0.392 -20.706 1.00 80.31 89 SER A N 1
ATOM 666 C CA . SER A 1 89 ? 11.918 0.190 -21.899 1.00 80.31 89 SER A CA 1
ATOM 667 C C . SER A 1 89 ? 11.136 -1.136 -21.871 1.00 80.31 89 SER A C 1
ATOM 669 O O . SER A 1 89 ? 10.942 -1.775 -22.907 1.00 80.31 89 SER A O 1
ATOM 671 N N . LEU A 1 90 ? 10.713 -1.563 -20.678 1.00 82.81 90 LEU A N 1
ATOM 672 C CA . LEU A 1 90 ? 9.988 -2.814 -20.458 1.00 82.81 90 LEU A CA 1
ATOM 673 C C . LEU A 1 90 ? 8.491 -2.626 -20.745 1.00 82.81 90 LEU A C 1
ATOM 675 O O . LEU A 1 90 ? 7.967 -1.513 -20.659 1.00 82.81 90 LEU A O 1
ATOM 679 N N . ASP A 1 91 ? 7.786 -3.709 -21.089 1.00 81.50 91 ASP A N 1
ATOM 680 C CA . ASP A 1 91 ? 6.355 -3.637 -21.400 1.00 81.50 91 ASP A CA 1
ATOM 681 C C . ASP A 1 91 ? 5.531 -3.282 -20.150 1.00 81.50 91 ASP A C 1
ATOM 683 O O . ASP A 1 91 ? 5.407 -4.063 -19.201 1.00 81.50 91 ASP A O 1
ATOM 687 N N . ALA A 1 92 ? 4.926 -2.092 -20.173 1.00 76.38 92 ALA A N 1
ATOM 688 C CA . ALA A 1 92 ? 4.049 -1.600 -19.118 1.00 76.38 92 ALA A CA 1
ATOM 689 C C . ALA A 1 92 ? 2.760 -2.429 -18.964 1.00 76.38 92 ALA A C 1
ATOM 691 O O . ALA A 1 92 ? 2.100 -2.321 -17.934 1.00 76.38 92 ALA A O 1
ATOM 692 N N . GLY A 1 93 ? 2.396 -3.248 -19.959 1.00 80.50 93 GLY A N 1
ATOM 693 C CA . GLY A 1 93 ? 1.285 -4.194 -19.861 1.00 80.50 93 GLY A CA 1
ATOM 694 C C . GLY A 1 93 ? 1.582 -5.386 -18.946 1.00 80.50 93 GLY A C 1
ATOM 695 O O . GLY A 1 93 ? 0.678 -5.859 -18.260 1.00 80.50 93 GLY A O 1
ATOM 696 N N . GLU A 1 94 ? 2.835 -5.846 -18.898 1.00 78.19 94 GLU A N 1
ATOM 697 C CA . GLU A 1 94 ? 3.260 -6.976 -18.058 1.00 78.19 94 GLU A CA 1
ATOM 698 C C . GLU A 1 94 ? 3.716 -6.513 -16.664 1.00 78.19 94 GLU A C 1
ATOM 700 O O . GLU A 1 94 ? 3.432 -7.169 -15.662 1.00 78.19 94 GLU A O 1
ATOM 705 N N . PHE A 1 95 ? 4.336 -5.331 -16.577 1.00 84.56 95 PHE A N 1
ATOM 706 C CA . PHE A 1 95 ? 4.834 -4.741 -15.330 1.00 84.56 95 PHE A CA 1
ATOM 707 C C . PHE A 1 95 ? 4.045 -3.489 -14.921 1.00 84.56 95 PHE A C 1
ATOM 709 O O . PHE A 1 95 ? 4.588 -2.386 -14.810 1.00 84.56 95 PHE A O 1
ATOM 716 N N . ASN A 1 96 ? 2.742 -3.648 -14.675 1.00 83.06 96 ASN A N 1
ATOM 717 C CA . ASN A 1 96 ? 1.883 -2.542 -14.251 1.00 83.06 96 ASN A CA 1
ATOM 718 C C . ASN A 1 96 ? 1.788 -2.427 -12.718 1.00 83.06 96 ASN A C 1
ATOM 720 O O . ASN A 1 96 ? 1.067 -3.187 -12.071 1.00 83.06 96 ASN A O 1
ATOM 724 N N . PHE A 1 97 ? 2.438 -1.413 -12.138 1.00 84.06 97 PHE A N 1
ATOM 725 C CA . PHE A 1 97 ? 2.379 -1.095 -10.701 1.00 84.06 97 PHE A CA 1
ATOM 726 C C . PHE A 1 97 ? 1.249 -0.126 -10.299 1.00 84.06 97 PHE A C 1
ATOM 728 O O . PHE A 1 97 ? 1.114 0.198 -9.123 1.00 84.06 97 PHE A O 1
ATOM 735 N N . SER A 1 98 ? 0.444 0.357 -11.248 1.00 78.38 98 SER A N 1
ATOM 736 C CA . SER A 1 98 ? -0.635 1.332 -11.012 1.00 78.38 98 SER A CA 1
ATOM 737 C C . SER A 1 98 ? -2.016 0.700 -10.818 1.00 78.38 98 SER A C 1
ATOM 739 O O . SER A 1 98 ? -2.885 1.324 -10.209 1.00 78.38 98 SER A O 1
ATOM 741 N N . ASP A 1 99 ? -2.226 -0.533 -11.284 1.00 77.00 99 ASP A N 1
ATOM 742 C CA . ASP A 1 99 ? -3.534 -1.190 -11.182 1.00 77.00 99 ASP A CA 1
ATOM 743 C C . ASP A 1 99 ? -3.798 -1.714 -9.765 1.00 77.00 99 ASP A C 1
ATOM 745 O O . ASP A 1 99 ? -2.922 -2.352 -9.183 1.00 77.00 99 ASP A O 1
ATOM 749 N N . PRO A 1 100 ? -4.988 -1.508 -9.177 1.00 68.38 100 PRO A N 1
ATOM 750 C CA . PRO A 1 100 ? -5.311 -2.108 -7.888 1.00 68.38 100 PRO A CA 1
ATOM 751 C C . PRO A 1 100 ? -5.240 -3.645 -7.978 1.00 68.38 100 PRO A C 1
ATOM 753 O O . PRO A 1 100 ? -5.646 -4.213 -8.995 1.00 68.38 100 PRO A O 1
ATOM 756 N N . PRO A 1 101 ? -4.746 -4.343 -6.935 1.00 65.94 101 PRO A N 1
ATOM 757 C CA . PRO A 1 101 ? -4.714 -5.801 -6.941 1.00 65.94 101 PRO A CA 1
ATOM 758 C C . PRO A 1 101 ? -6.135 -6.359 -7.055 1.00 65.94 101 PRO A C 1
ATOM 760 O O . PRO A 1 101 ? -7.093 -5.768 -6.548 1.00 65.94 101 PRO A O 1
ATOM 763 N N . ALA A 1 102 ? -6.272 -7.518 -7.698 1.00 65.50 102 ALA A N 1
ATOM 764 C CA . ALA A 1 102 ? -7.551 -8.203 -7.788 1.00 65.50 102 ALA A CA 1
ATOM 765 C C . ALA A 1 102 ? -7.995 -8.662 -6.390 1.00 65.50 102 ALA A C 1
ATOM 767 O O . ALA A 1 102 ? -7.484 -9.637 -5.845 1.00 65.50 102 ALA A O 1
ATOM 768 N N . VAL A 1 103 ? -8.961 -7.953 -5.811 1.00 60.41 103 VAL A N 1
ATOM 769 C CA . VAL A 1 103 ? -9.640 -8.363 -4.581 1.00 60.41 103 VAL A CA 1
ATOM 770 C C . VAL A 1 103 ? -10.786 -9.296 -4.952 1.00 60.41 103 VAL A C 1
ATOM 772 O O . VAL A 1 103 ? -11.757 -8.894 -5.592 1.00 60.41 103 VAL A O 1
ATOM 775 N N . GLY A 1 104 ? -10.669 -10.570 -4.587 1.00 54.62 104 GLY A N 1
ATOM 776 C CA . GLY A 1 104 ? -11.765 -11.520 -4.734 1.00 54.62 104 GLY A CA 1
ATOM 777 C C . GLY A 1 104 ? -12.871 -11.209 -3.727 1.00 54.62 104 GLY A C 1
ATOM 778 O O . GLY A 1 104 ? -12.665 -11.381 -2.533 1.00 54.62 104 GLY A O 1
ATOM 779 N N . GLY A 1 105 ? -14.045 -10.772 -4.188 1.00 59.34 105 GLY A N 1
ATOM 780 C CA . GLY A 1 105 ? -15.204 -10.538 -3.317 1.00 59.34 105 GLY A CA 1
ATOM 781 C C . GLY A 1 105 ? -15.977 -9.261 -3.636 1.00 59.34 105 GLY A C 1
ATOM 782 O O . GLY A 1 105 ? -15.635 -8.509 -4.544 1.00 59.34 105 GLY A O 1
ATOM 783 N N . ARG A 1 106 ? -17.078 -9.038 -2.909 1.00 49.16 106 ARG A N 1
ATOM 784 C CA . ARG A 1 106 ? -17.899 -7.827 -3.033 1.00 49.16 106 ARG A CA 1
ATOM 785 C C . ARG A 1 106 ? -17.251 -6.699 -2.236 1.00 49.16 106 ARG A C 1
ATOM 787 O O . ARG A 1 106 ? -17.241 -6.763 -1.015 1.00 49.16 106 ARG A O 1
ATOM 794 N N . PHE A 1 107 ? -16.741 -5.695 -2.939 1.00 49.31 107 PHE A N 1
ATOM 795 C CA . PHE A 1 107 ? -16.240 -4.458 -2.351 1.00 49.31 107 PHE A CA 1
ATOM 796 C C . PHE A 1 107 ? -17.405 -3.467 -2.227 1.00 49.31 107 PHE A C 1
ATOM 798 O O . PHE A 1 107 ? -17.968 -3.060 -3.246 1.00 49.31 107 PHE A O 1
ATOM 805 N N . GLU A 1 108 ? -17.796 -3.099 -1.007 1.00 50.91 108 GLU A N 1
ATOM 806 C CA . GLU A 1 108 ? -18.648 -1.929 -0.780 1.00 50.91 108 GLU A CA 1
ATOM 807 C C . GLU A 1 108 ? -17.767 -0.807 -0.243 1.00 50.91 108 GLU A C 1
ATOM 809 O O . GLU A 1 108 ? -17.236 -0.884 0.857 1.00 50.91 108 GLU A O 1
ATOM 814 N N . SER A 1 109 ? -17.576 0.239 -1.045 1.00 48.12 109 SER A N 1
ATOM 815 C CA . SER A 1 109 ? -16.833 1.421 -0.623 1.00 48.12 109 SER A CA 1
ATOM 816 C C . SER A 1 109 ? -17.648 2.183 0.424 1.00 48.12 109 SER A C 1
ATOM 818 O O . SER A 1 109 ? -18.580 2.909 0.061 1.00 48.12 109 SER A O 1
ATOM 820 N N . SER A 1 110 ? -17.322 2.039 1.708 1.00 46.56 110 SER A N 1
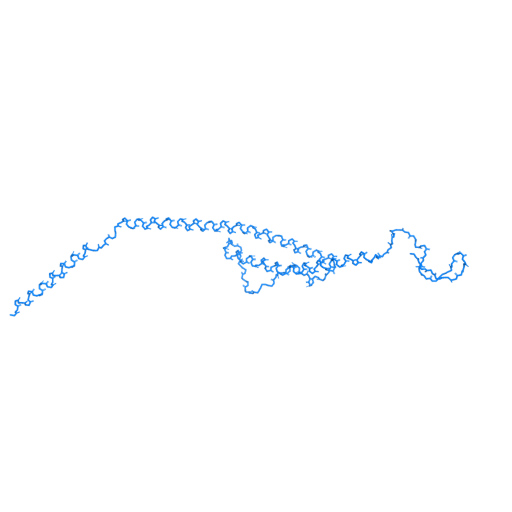ATOM 821 C CA . SER A 1 110 ? -17.830 2.948 2.733 1.00 46.56 110 SER A CA 1
ATOM 822 C C . SER A 1 110 ? -16.984 4.227 2.741 1.00 46.56 110 SER A C 1
ATOM 824 O O . SER A 1 110 ? -15.759 4.224 2.611 1.00 46.56 110 SER A O 1
ATOM 826 N N . VAL A 1 111 ? -17.678 5.361 2.772 1.00 46.34 111 VAL A N 1
ATOM 827 C CA . VAL A 1 111 ? -17.087 6.698 2.827 1.00 46.34 111 VAL A CA 1
ATOM 828 C C . VAL A 1 111 ? -16.474 6.901 4.212 1.00 46.34 111 VAL A C 1
ATOM 830 O O . VAL A 1 111 ? -17.085 6.533 5.207 1.00 46.34 111 VAL A O 1
ATOM 833 N N . LEU A 1 112 ? -15.284 7.506 4.236 1.00 46.44 112 LEU A N 1
ATOM 834 C CA . LEU A 1 112 ? -14.487 7.869 5.411 1.00 46.44 112 LEU A CA 1
ATOM 835 C C . LEU A 1 112 ? -15.329 8.517 6.525 1.00 46.44 112 LEU A C 1
ATOM 837 O O . LEU A 1 112 ? -15.527 9.731 6.552 1.00 46.44 112 LEU A O 1
ATOM 841 N N . GLU A 1 113 ? -15.761 7.701 7.474 1.00 44.84 113 GLU A N 1
ATOM 842 C CA . GLU A 1 113 ? -16.197 8.098 8.807 1.00 44.84 113 GLU A CA 1
ATOM 843 C C . GLU A 1 113 ? -15.335 7.296 9.794 1.00 44.84 113 GLU A C 1
ATOM 845 O O . GLU A 1 113 ? -14.879 6.208 9.448 1.00 44.84 113 GLU A O 1
ATOM 850 N N . THR A 1 114 ? -15.010 7.880 10.953 1.00 46.34 114 THR A N 1
ATOM 851 C CA . THR A 1 114 ? -14.076 7.373 11.981 1.00 46.34 114 THR A CA 1
ATOM 852 C C . THR A 1 114 ? -13.845 5.861 11.916 1.00 46.34 114 THR A C 1
ATOM 854 O O . THR A 1 114 ? -14.753 5.100 12.242 1.00 46.34 114 THR A O 1
ATOM 857 N N . GLN A 1 115 ? -12.634 5.467 11.497 1.00 50.75 115 GLN A N 1
ATOM 858 C CA . GLN A 1 115 ? -12.226 4.087 11.221 1.00 50.75 115 GLN A CA 1
ATOM 859 C C . GLN A 1 115 ? -12.715 3.157 12.332 1.00 50.75 115 GLN A C 1
ATOM 861 O O . GLN A 1 115 ? -12.209 3.170 13.456 1.00 50.75 115 GLN A O 1
ATOM 866 N N . SER A 1 116 ? -13.756 2.386 12.040 1.00 59.91 116 SER A N 1
ATOM 867 C CA . SER A 1 116 ? -14.237 1.385 12.972 1.00 59.91 116 SER A CA 1
ATOM 868 C C . SER A 1 116 ? -13.225 0.231 12.992 1.00 59.91 116 SER A C 1
ATOM 870 O O . SER A 1 116 ? -12.517 -0.004 12.013 1.00 59.91 116 SER A O 1
ATOM 872 N N . ILE A 1 117 ? -13.112 -0.505 14.105 1.00 58.56 117 ILE A N 1
ATOM 873 C CA . ILE A 1 117 ? -12.212 -1.676 14.200 1.00 58.56 117 ILE A CA 1
ATOM 874 C C . ILE A 1 117 ? -12.371 -2.656 13.005 1.00 58.56 117 ILE A C 1
ATOM 876 O O . ILE A 1 117 ? -11.351 -3.159 12.531 1.00 58.56 117 ILE A O 1
ATOM 880 N N . PRO A 1 118 ? -13.587 -2.913 12.473 1.00 62.19 118 PRO A N 1
ATOM 881 C CA . PRO A 1 118 ? -13.775 -3.658 11.223 1.00 62.19 118 PRO A CA 1
ATOM 882 C C . PRO A 1 118 ? -12.986 -3.117 10.018 1.00 62.19 118 PRO A C 1
ATOM 884 O O . PRO A 1 118 ? -12.347 -3.898 9.314 1.00 62.19 118 PRO A O 1
ATOM 887 N N . ASP A 1 119 ? -12.950 -1.798 9.825 1.00 73.81 119 ASP A N 1
ATOM 888 C CA . ASP A 1 119 ? -12.312 -1.153 8.666 1.00 73.81 119 ASP A CA 1
ATOM 889 C C . ASP A 1 119 ? -10.775 -1.269 8.706 1.00 73.81 119 ASP A C 1
ATOM 891 O O . ASP A 1 119 ? -10.092 -1.231 7.677 1.00 73.81 119 ASP A O 1
ATOM 895 N N . PHE A 1 120 ? -10.199 -1.422 9.905 1.00 78.81 120 PHE A N 1
ATOM 896 C CA . PHE A 1 120 ? -8.762 -1.648 10.081 1.00 78.81 120 PHE A CA 1
ATOM 897 C C . PHE A 1 120 ? -8.325 -3.012 9.533 1.00 78.81 120 PHE A C 1
ATOM 899 O O . PHE A 1 120 ? -7.306 -3.097 8.844 1.00 78.81 120 PHE A O 1
ATOM 906 N N . VAL A 1 121 ? -9.091 -4.072 9.816 1.00 81.75 121 VAL A N 1
ATOM 907 C CA . VAL A 1 121 ? -8.770 -5.436 9.362 1.00 81.75 121 VAL A CA 1
ATOM 908 C C . VAL A 1 121 ? -8.829 -5.518 7.839 1.00 81.75 121 VAL A C 1
ATOM 910 O O . VAL A 1 121 ? -7.887 -6.009 7.224 1.00 81.75 121 VAL A O 1
ATOM 913 N N . GLU A 1 122 ? -9.864 -4.945 7.225 1.00 83.88 122 GLU A N 1
ATOM 914 C CA . GLU A 1 122 ? -9.975 -4.871 5.765 1.00 83.88 122 GLU A CA 1
ATOM 915 C C . GLU A 1 122 ? -8.799 -4.104 5.141 1.00 83.88 122 GLU A C 1
ATOM 917 O O . GLU A 1 122 ? -8.170 -4.560 4.185 1.00 83.88 122 GLU A O 1
ATOM 922 N N . SER A 1 123 ? -8.431 -2.958 5.721 1.00 84.06 123 SER A N 1
ATOM 923 C CA . SER A 1 123 ? -7.298 -2.159 5.239 1.00 84.06 123 SER A CA 1
ATOM 924 C C . SER A 1 123 ? -5.962 -2.911 5.331 1.00 84.06 123 SER A C 1
ATOM 926 O O . SER A 1 123 ? -5.081 -2.724 4.483 1.00 84.06 123 SER A O 1
ATOM 928 N N . LEU A 1 124 ? -5.801 -3.762 6.350 1.00 86.62 124 LEU A N 1
ATOM 929 C CA . LEU A 1 124 ? -4.635 -4.626 6.515 1.00 86.62 124 LEU A CA 1
ATOM 930 C C . LEU A 1 124 ? -4.607 -5.743 5.463 1.00 86.62 124 LEU A C 1
ATOM 932 O O . LEU A 1 124 ? -3.562 -5.964 4.853 1.00 86.62 124 LEU A O 1
ATOM 936 N N . GLU A 1 125 ? -5.737 -6.409 5.218 1.00 87.38 125 GLU A N 1
ATOM 937 C CA . GLU A 1 125 ? -5.872 -7.443 4.182 1.00 87.38 125 GLU A CA 1
ATOM 938 C C . GLU A 1 125 ? -5.595 -6.877 2.784 1.00 87.38 125 GLU A C 1
ATOM 940 O O . GLU A 1 125 ? -4.851 -7.474 2.005 1.00 87.38 125 GLU A O 1
ATOM 945 N N . LEU A 1 126 ? -6.096 -5.674 2.491 1.00 87.38 126 LEU A N 1
ATOM 946 C CA . LEU A 1 126 ? -5.804 -4.964 1.246 1.00 87.38 126 LEU A CA 1
ATOM 947 C C . LEU A 1 126 ? -4.311 -4.684 1.072 1.00 87.38 126 LEU A C 1
ATOM 949 O O . LEU A 1 126 ? -3.766 -4.882 -0.016 1.00 87.38 126 LEU A O 1
ATOM 953 N N . LEU A 1 127 ? -3.631 -4.214 2.122 1.00 88.69 127 LEU A N 1
ATOM 954 C CA . LEU A 1 127 ? -2.188 -3.987 2.061 1.00 88.69 127 LEU A CA 1
ATOM 955 C C . LEU A 1 127 ? -1.423 -5.304 1.873 1.00 88.69 127 LEU A C 1
ATOM 957 O O . LEU A 1 127 ? -0.480 -5.344 1.084 1.00 88.69 127 LEU A O 1
ATOM 961 N N . ALA A 1 128 ? -1.833 -6.372 2.559 1.00 88.81 128 ALA A N 1
ATOM 962 C CA . ALA A 1 128 ? -1.224 -7.689 2.414 1.00 88.81 128 ALA A CA 1
ATOM 963 C C . ALA A 1 128 ? -1.363 -8.209 0.973 1.00 88.81 128 ALA A C 1
ATOM 965 O O . ALA A 1 128 ? -0.363 -8.588 0.365 1.00 88.81 128 ALA A O 1
ATOM 966 N N . GLY A 1 129 ? -2.562 -8.111 0.391 1.00 89.19 129 GLY A N 1
ATOM 967 C CA . GLY A 1 129 ? -2.814 -8.486 -1.000 1.00 89.19 129 GLY A CA 1
ATOM 968 C C . GLY A 1 129 ? -2.007 -7.656 -2.003 1.00 89.19 129 GLY A C 1
ATOM 969 O O . GLY A 1 129 ? -1.499 -8.195 -2.984 1.00 89.19 129 GLY A O 1
ATOM 970 N N . LYS A 1 130 ? -1.806 -6.353 -1.742 1.00 88.31 130 LYS A N 1
ATOM 971 C CA . LYS A 1 130 ? -0.889 -5.522 -2.546 1.00 88.31 130 LYS A CA 1
ATOM 972 C C . LYS A 1 130 ? 0.539 -6.056 -2.494 1.00 88.31 130 LYS A C 1
ATOM 974 O O . LYS A 1 130 ? 1.157 -6.218 -3.539 1.00 88.31 130 LYS A O 1
ATOM 979 N N . ILE A 1 131 ? 1.063 -6.337 -1.302 1.00 89.31 131 ILE A N 1
ATOM 980 C CA . ILE A 1 131 ? 2.432 -6.848 -1.142 1.00 89.31 131 ILE A CA 1
ATOM 981 C C . ILE A 1 131 ? 2.601 -8.176 -1.890 1.00 89.31 131 ILE A C 1
ATOM 983 O O . ILE A 1 131 ? 3.568 -8.331 -2.634 1.00 89.31 131 ILE A O 1
ATOM 987 N N . GLU A 1 132 ? 1.648 -9.096 -1.743 1.00 89.88 132 GLU A N 1
ATOM 988 C CA . GLU A 1 132 ? 1.675 -10.408 -2.397 1.00 89.88 132 GLU A CA 1
ATOM 989 C C . GLU A 1 132 ? 1.636 -10.298 -3.928 1.00 89.88 132 GLU A C 1
ATOM 991 O O . GLU A 1 132 ? 2.377 -10.995 -4.617 1.00 89.88 132 GLU A O 1
ATOM 996 N N . ALA A 1 133 ? 0.852 -9.361 -4.470 1.00 87.12 133 ALA A N 1
ATOM 997 C CA . ALA A 1 133 ? 0.795 -9.116 -5.908 1.00 87.12 133 ALA A CA 1
ATOM 998 C C . ALA A 1 133 ? 2.056 -8.425 -6.461 1.00 87.12 133 ALA A C 1
ATOM 1000 O O . ALA A 1 133 ? 2.444 -8.679 -7.601 1.00 87.12 133 ALA A O 1
ATOM 1001 N N . ARG A 1 134 ? 2.698 -7.531 -5.692 1.00 88.19 134 ARG A N 1
ATOM 1002 C CA . ARG A 1 134 ? 3.839 -6.728 -6.178 1.00 88.19 134 ARG A CA 1
ATOM 1003 C C . ARG A 1 134 ? 5.199 -7.382 -5.992 1.00 88.19 134 ARG A C 1
ATOM 1005 O O . ARG A 1 134 ? 6.086 -7.124 -6.803 1.00 88.19 134 ARG A O 1
ATOM 1012 N N . ALA A 1 135 ? 5.391 -8.188 -4.949 1.00 89.38 135 ALA A N 1
ATOM 1013 C CA . ALA A 1 135 ? 6.702 -8.758 -4.641 1.00 89.38 135 ALA A CA 1
ATOM 1014 C C . ALA A 1 135 ? 7.301 -9.583 -5.804 1.00 89.38 135 ALA A C 1
ATOM 1016 O O . ALA A 1 135 ? 8.444 -9.303 -6.168 1.00 89.38 135 ALA A O 1
ATOM 1017 N N . PRO A 1 136 ? 6.556 -10.490 -6.472 1.00 90.00 136 PRO A N 1
ATOM 1018 C CA . PRO A 1 136 ? 7.098 -11.268 -7.590 1.00 90.00 136 PRO A CA 1
ATOM 1019 C C . PRO A 1 136 ? 7.449 -10.406 -8.807 1.00 90.00 136 PRO A C 1
ATOM 1021 O O . PRO A 1 136 ? 8.424 -10.674 -9.502 1.00 90.00 136 PRO A O 1
ATOM 1024 N N . MET A 1 137 ? 6.672 -9.346 -9.065 1.00 88.50 137 MET A N 1
ATOM 1025 C CA . MET A 1 137 ? 6.945 -8.421 -10.169 1.00 88.50 137 MET A CA 1
ATOM 1026 C C . MET A 1 137 ? 8.246 -7.648 -9.942 1.00 88.50 137 MET A C 1
ATOM 1028 O O . MET A 1 137 ? 9.015 -7.464 -10.880 1.00 88.50 137 MET A O 1
ATOM 1032 N N . LEU A 1 138 ? 8.506 -7.208 -8.704 1.00 91.38 138 LEU A N 1
ATOM 1033 C CA . LEU A 1 138 ? 9.754 -6.526 -8.351 1.00 91.38 138 LEU A CA 1
ATOM 1034 C C . LEU A 1 138 ? 10.965 -7.462 -8.453 1.00 91.38 138 LEU A C 1
ATOM 1036 O O . LEU A 1 138 ? 12.007 -7.040 -8.942 1.00 91.38 138 LEU A O 1
ATOM 1040 N N . GLU A 1 139 ? 10.819 -8.723 -8.044 1.00 90.94 139 GLU A N 1
ATOM 1041 C CA . GLU A 1 139 ? 11.868 -9.741 -8.181 1.00 90.94 139 GLU A CA 1
ATOM 1042 C C . GLU A 1 139 ? 12.176 -10.041 -9.657 1.00 90.94 139 GLU A C 1
ATOM 1044 O O . GLU A 1 139 ? 13.334 -10.048 -10.072 1.00 90.94 139 GLU A O 1
ATOM 1049 N N . ALA A 1 140 ? 11.144 -10.216 -10.486 1.00 90.69 140 ALA A N 1
ATOM 1050 C CA . ALA A 1 140 ? 11.320 -10.409 -11.923 1.00 90.69 140 ALA A CA 1
ATOM 1051 C C . ALA A 1 140 ? 11.995 -9.193 -12.581 1.00 90.69 140 ALA A C 1
ATOM 1053 O O . ALA A 1 140 ? 12.908 -9.350 -13.393 1.00 90.69 140 ALA A O 1
ATOM 1054 N N . LEU A 1 141 ? 11.586 -7.982 -12.193 1.00 90.62 141 LEU A N 1
ATOM 1055 C CA . LEU A 1 141 ? 12.181 -6.737 -12.668 1.00 90.62 141 LEU A CA 1
ATOM 1056 C C . LEU A 1 141 ? 13.666 -6.631 -12.292 1.00 90.62 141 LEU A C 1
ATOM 1058 O O . LEU A 1 141 ? 14.478 -6.231 -13.124 1.00 90.62 141 LEU A O 1
ATOM 1062 N N . GLU A 1 142 ? 14.036 -7.017 -11.070 1.00 89.88 142 GLU A N 1
ATOM 1063 C CA . GLU A 1 142 ? 15.432 -7.058 -10.625 1.00 89.88 142 GLU A CA 1
ATOM 1064 C C . GLU A 1 142 ? 16.278 -7.977 -11.513 1.00 89.88 142 GLU A C 1
ATOM 1066 O O . GLU A 1 142 ? 17.331 -7.563 -12.001 1.00 89.88 142 GLU A O 1
ATOM 1071 N N . VAL A 1 143 ? 15.802 -9.197 -11.778 1.00 90.62 143 VAL A N 1
ATOM 1072 C CA . VAL A 1 143 ? 16.511 -10.163 -12.631 1.00 90.62 143 VAL A CA 1
ATOM 1073 C C . VAL A 1 143 ? 16.704 -9.619 -14.048 1.00 90.62 143 VAL A C 1
ATOM 1075 O O . VAL A 1 143 ? 17.803 -9.724 -14.599 1.00 90.62 143 VAL A O 1
ATOM 1078 N N . LEU A 1 144 ? 15.665 -9.012 -14.630 1.00 88.94 144 LEU A N 1
ATOM 1079 C CA . LEU A 1 144 ? 15.725 -8.444 -15.979 1.00 88.94 144 LEU A CA 1
ATOM 1080 C C . LEU A 1 144 ? 16.735 -7.298 -16.074 1.00 88.94 144 LEU A C 1
ATOM 1082 O O . LEU A 1 144 ? 17.607 -7.323 -16.945 1.00 88.94 144 LEU A O 1
ATOM 1086 N N . LEU A 1 145 ? 16.664 -6.334 -15.153 1.00 87.31 145 LEU A N 1
ATOM 1087 C CA . LEU A 1 145 ? 17.578 -5.189 -15.131 1.00 87.31 145 LEU A CA 1
ATOM 1088 C C . LEU A 1 145 ? 19.026 -5.622 -14.875 1.00 87.31 145 LEU A C 1
ATOM 1090 O O . LEU A 1 145 ? 19.958 -5.070 -15.462 1.00 87.31 145 LEU A O 1
ATOM 1094 N N . MET A 1 146 ? 19.237 -6.633 -14.027 1.00 88.81 146 MET A N 1
ATOM 1095 C CA . MET A 1 146 ? 20.577 -7.157 -13.773 1.00 88.81 146 MET A CA 1
ATOM 1096 C C . MET A 1 146 ? 21.158 -7.841 -15.016 1.00 88.81 146 MET A C 1
ATOM 1098 O O . MET A 1 146 ? 22.347 -7.678 -15.302 1.00 88.81 146 MET A O 1
ATOM 1102 N N . ASN A 1 147 ? 20.332 -8.561 -15.781 1.00 87.31 147 ASN A N 1
ATOM 1103 C CA . ASN A 1 147 ? 20.757 -9.174 -17.036 1.00 87.31 147 ASN A CA 1
ATOM 1104 C C . ASN A 1 147 ? 21.096 -8.120 -18.103 1.00 87.31 147 ASN A C 1
ATOM 1106 O O . ASN A 1 147 ? 22.152 -8.208 -18.725 1.00 87.31 147 ASN A O 1
ATOM 1110 N N . GLU A 1 148 ? 20.264 -7.086 -18.260 1.00 84.38 148 GLU A N 1
ATOM 1111 C CA . GLU A 1 148 ? 20.536 -5.968 -19.176 1.00 84.38 148 GLU A CA 1
ATOM 1112 C C . GLU A 1 148 ? 21.861 -5.266 -18.827 1.00 84.38 148 GLU A C 1
ATOM 1114 O O . GLU A 1 148 ? 22.712 -5.023 -19.690 1.00 84.38 148 G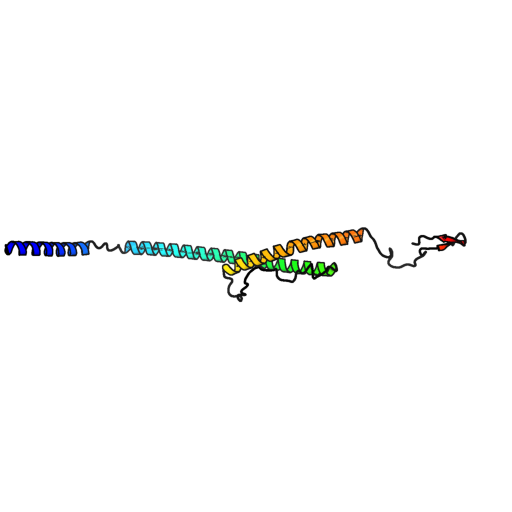LU A O 1
ATOM 1119 N N . GLN A 1 149 ? 22.087 -5.001 -17.536 1.00 84.75 149 GLN A N 1
ATOM 1120 C CA . GLN A 1 149 ? 23.329 -4.394 -17.075 1.00 84.75 149 GLN A CA 1
ATOM 1121 C C . GLN A 1 149 ? 24.543 -5.276 -17.406 1.00 84.75 149 GLN A C 1
ATOM 1123 O O . GLN A 1 149 ? 25.559 -4.755 -17.874 1.00 84.75 149 GLN A O 1
ATOM 1128 N N . LEU A 1 150 ? 24.458 -6.592 -17.191 1.00 87.00 150 LEU A N 1
ATOM 1129 C CA . LEU A 1 150 ? 25.530 -7.529 -17.534 1.00 87.00 150 LEU A CA 1
ATOM 1130 C C . LEU A 1 150 ? 25.815 -7.546 -19.041 1.00 87.00 150 LEU A C 1
ATOM 1132 O O . LEU A 1 150 ? 26.978 -7.438 -19.432 1.00 87.00 150 LEU A O 1
ATOM 1136 N N . GLU A 1 151 ? 24.787 -7.611 -19.890 1.00 84.00 151 GLU A N 1
ATOM 1137 C CA . GLU A 1 151 ? 24.964 -7.572 -21.347 1.00 84.00 151 GLU A CA 1
ATOM 1138 C C . GLU A 1 151 ? 25.673 -6.290 -21.802 1.00 84.00 151 GLU A C 1
ATOM 1140 O O . GLU A 1 151 ? 26.617 -6.357 -22.596 1.00 84.00 151 GLU A O 1
ATOM 1145 N N . SER A 1 152 ? 25.305 -5.134 -21.235 1.00 82.19 152 SER A N 1
ATOM 1146 C CA . SER A 1 152 ? 25.939 -3.849 -21.561 1.00 82.19 152 SER A CA 1
ATOM 1147 C C . SER A 1 152 ? 27.431 -3.789 -21.196 1.00 82.19 152 SER A C 1
ATOM 1149 O O . SER A 1 152 ? 28.211 -3.110 -21.865 1.00 82.19 152 SER A O 1
ATOM 1151 N N . GLN A 1 153 ? 27.849 -4.515 -20.153 1.00 81.88 153 GLN A N 1
ATOM 1152 C CA . GLN A 1 153 ? 29.247 -4.576 -19.716 1.00 81.88 153 GLN A CA 1
ATOM 1153 C C . GLN A 1 153 ? 30.082 -5.553 -20.549 1.00 81.88 153 GLN A C 1
ATOM 1155 O O . GLN A 1 153 ? 31.278 -5.331 -20.737 1.00 81.88 153 GLN A O 1
ATOM 1160 N N . VAL A 1 154 ? 29.472 -6.634 -21.040 1.00 83.56 154 VAL A N 1
ATOM 1161 C CA . VAL A 1 154 ? 30.165 -7.679 -21.810 1.00 83.56 154 VAL A CA 1
ATOM 1162 C C . VAL A 1 154 ? 30.270 -7.315 -23.295 1.00 83.56 154 VAL A C 1
ATOM 1164 O O . VAL A 1 154 ? 31.239 -7.699 -23.951 1.00 83.56 154 VAL A O 1
ATOM 1167 N N . HIS A 1 155 ? 29.329 -6.526 -23.822 1.00 76.81 155 HIS A N 1
ATOM 1168 C CA . HIS A 1 155 ? 29.303 -6.095 -25.219 1.00 76.81 155 HIS A CA 1
ATOM 1169 C C . HIS A 1 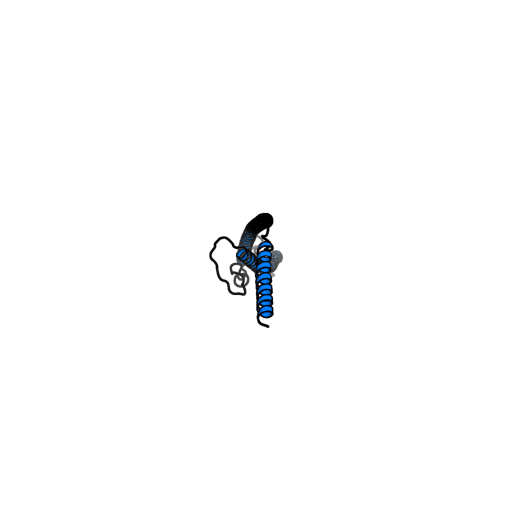155 ? 29.435 -4.567 -25.353 1.00 76.81 155 HIS A C 1
ATOM 1171 O O . HIS A 1 155 ? 28.446 -3.883 -25.620 1.00 76.81 155 HIS A O 1
ATOM 1177 N N . PRO A 1 156 ? 30.651 -3.997 -25.223 1.00 70.19 156 PRO A N 1
ATOM 1178 C CA . PRO A 1 156 ? 30.861 -2.579 -25.483 1.00 70.19 156 PRO A CA 1
ATOM 1179 C C . PRO A 1 156 ? 30.592 -2.275 -26.964 1.00 70.19 156 PRO A C 1
ATOM 1181 O O . PRO A 1 156 ? 31.342 -2.684 -27.850 1.00 70.19 156 PRO A O 1
ATOM 1184 N N . ALA A 1 157 ? 29.504 -1.556 -27.234 1.00 70.81 157 ALA A N 1
ATOM 1185 C CA . ALA A 1 157 ? 29.134 -1.085 -28.564 1.00 70.81 157 ALA A CA 1
ATOM 1186 C C . ALA A 1 157 ? 29.495 0.399 -28.747 1.00 70.81 157 ALA A C 1
ATOM 1188 O O . ALA A 1 157 ? 29.502 1.183 -27.800 1.00 70.81 157 ALA A O 1
ATOM 1189 N N . GLY A 1 158 ? 29.753 0.806 -29.992 1.00 71.69 158 GLY A N 1
ATOM 1190 C CA . GLY A 1 158 ? 29.997 2.205 -30.356 1.00 71.69 158 GLY A CA 1
ATOM 1191 C C . GLY A 1 158 ? 31.464 2.545 -30.622 1.00 71.69 158 GLY A C 1
ATOM 1192 O O . GLY A 1 158 ? 32.316 1.673 -30.776 1.00 71.69 158 GLY A O 1
ATOM 1193 N N . ARG A 1 159 ? 31.756 3.846 -30.758 1.00 68.56 159 ARG A N 1
ATOM 1194 C CA . ARG A 1 159 ? 33.111 4.337 -31.056 1.00 68.56 159 ARG A CA 1
ATOM 1195 C C . ARG A 1 159 ? 33.894 4.510 -29.749 1.00 68.56 159 ARG A C 1
ATOM 1197 O O . ARG A 1 159 ? 33.402 5.204 -28.864 1.00 68.56 159 ARG A O 1
ATOM 1204 N N . PRO A 1 160 ? 35.127 3.986 -29.643 1.00 71.56 160 PRO A N 1
ATOM 1205 C CA . PRO A 1 160 ? 35.929 4.068 -28.417 1.00 71.56 160 PRO A CA 1
ATOM 1206 C C . PRO A 1 160 ? 36.399 5.493 -28.068 1.00 71.56 160 PRO A C 1
ATOM 1208 O O . PRO A 1 160 ? 36.955 5.710 -26.995 1.00 71.56 160 PRO A O 1
ATOM 1211 N N . VAL A 1 161 ? 36.200 6.474 -28.959 1.00 76.06 161 VAL A N 1
ATOM 1212 C CA . VAL A 1 161 ? 36.617 7.874 -28.778 1.00 76.06 161 VAL A CA 1
ATOM 1213 C C . VAL A 1 161 ? 35.499 8.851 -29.165 1.00 76.06 161 VAL A C 1
ATOM 1215 O O . VAL A 1 161 ? 34.810 8.650 -30.166 1.00 76.06 161 VAL A O 1
ATOM 1218 N N . LEU A 1 162 ? 35.354 9.938 -28.392 1.00 73.75 162 LEU A N 1
ATOM 1219 C CA . LEU A 1 162 ? 34.312 10.971 -28.556 1.00 73.75 162 LEU A CA 1
ATOM 1220 C C . LEU A 1 162 ? 34.481 11.819 -29.829 1.00 73.75 162 LEU A C 1
ATOM 1222 O O . LEU A 1 162 ? 33.506 12.319 -30.385 1.00 73.75 162 LEU A O 1
ATOM 1226 N N . SER A 1 163 ? 35.717 11.989 -30.304 1.00 75.75 163 SER A N 1
ATOM 1227 C CA . SER A 1 163 ? 36.027 12.709 -31.541 1.00 75.75 163 SER A CA 1
ATOM 1228 C C . SER A 1 163 ? 37.335 12.209 -32.144 1.00 75.75 163 SER A C 1
ATOM 1230 O O . SER A 1 163 ? 38.289 11.948 -31.415 1.00 75.75 163 SER A O 1
ATOM 1232 N N . GLY A 1 164 ? 37.394 12.116 -33.470 1.00 74.56 164 GLY A N 1
ATOM 1233 C CA . GLY A 1 164 ? 38.573 11.671 -34.207 1.00 74.56 164 GLY A CA 1
ATOM 1234 C C . GLY A 1 164 ? 38.198 11.145 -35.589 1.00 74.56 164 GLY A C 1
ATOM 1235 O O . GLY A 1 164 ? 37.072 10.691 -35.814 1.00 74.56 164 GLY A O 1
ATOM 1236 N N . TRP A 1 165 ? 39.134 11.215 -36.531 1.00 70.81 165 TRP A N 1
ATOM 1237 C CA . TRP A 1 165 ? 38.952 10.621 -37.854 1.00 70.81 165 TRP A CA 1
ATOM 1238 C C . TRP A 1 165 ? 39.226 9.118 -37.796 1.00 70.81 165 TRP A C 1
ATOM 1240 O O . TRP A 1 165 ? 40.210 8.687 -37.199 1.00 70.81 165 TRP A O 1
ATOM 1250 N N . MET A 1 166 ? 38.353 8.320 -38.419 1.00 70.75 166 MET A N 1
ATOM 1251 C CA . MET A 1 166 ? 38.618 6.898 -38.645 1.00 70.75 166 MET A CA 1
ATOM 1252 C C . MET A 1 166 ? 39.800 6.814 -39.610 1.00 70.75 166 MET A C 1
ATOM 1254 O O . MET A 1 166 ? 39.677 7.188 -40.775 1.00 70.75 166 MET A O 1
ATOM 1258 N N . SER A 1 167 ? 40.959 6.390 -39.113 1.00 70.81 167 SER A N 1
ATOM 1259 C CA . SER A 1 167 ? 42.196 6.374 -39.899 1.00 70.81 167 SER A CA 1
ATOM 1260 C C . SER A 1 167 ? 42.185 5.291 -40.983 1.00 70.81 167 SER A C 1
ATOM 1262 O O . SER A 1 167 ? 42.957 5.366 -41.937 1.00 70.81 167 SER A O 1
ATOM 1264 N N . SER A 1 168 ? 41.332 4.268 -40.838 1.00 73.12 168 SER A N 1
ATOM 1265 C CA . SER A 1 168 ? 41.421 3.030 -41.607 1.00 73.12 168 SER A CA 1
ATOM 1266 C C . SER A 1 168 ? 40.104 2.236 -41.502 1.00 73.12 168 SER A C 1
ATOM 1268 O O . SER A 1 168 ? 39.805 1.676 -40.458 1.00 73.12 168 SER A O 1
ATOM 1270 N N . GLY A 1 169 ? 39.293 2.200 -42.569 1.00 77.19 169 GLY A N 1
ATOM 1271 C CA . GLY A 1 169 ? 38.019 1.455 -42.605 1.00 77.19 169 GLY A CA 1
ATOM 1272 C C . GLY A 1 169 ? 38.168 -0.023 -43.001 1.00 77.19 169 GLY A C 1
ATOM 1273 O O . GLY A 1 169 ? 39.054 -0.368 -43.784 1.00 77.19 169 GLY A O 1
ATOM 1274 N N . TYR A 1 170 ? 37.307 -0.902 -42.488 1.00 83.88 170 TYR A N 1
ATOM 1275 C CA . TYR A 1 170 ? 37.334 -2.347 -42.766 1.00 83.88 170 TYR A CA 1
ATOM 1276 C C . TYR A 1 170 ? 37.156 -2.676 -44.265 1.00 83.88 170 TYR A C 1
ATOM 1278 O O . TYR A 1 170 ? 36.274 -2.122 -44.922 1.00 83.88 170 TYR A O 1
ATOM 1286 N N . GLY A 1 171 ? 37.971 -3.588 -44.808 1.00 87.88 171 GLY A N 1
ATOM 1287 C CA . GLY A 1 171 ? 37.838 -4.122 -46.170 1.00 87.88 171 GLY A CA 1
ATOM 1288 C C . GLY A 1 171 ? 39.096 -4.033 -47.047 1.00 87.88 171 GLY A C 1
ATOM 1289 O O . GLY A 1 171 ? 40.192 -3.701 -46.597 1.00 87.88 171 GLY A O 1
ATOM 1290 N N . TYR A 1 172 ? 38.951 -4.356 -48.337 1.00 87.06 172 TYR A N 1
ATOM 1291 C CA . TYR A 1 172 ? 40.071 -4.397 -49.288 1.00 87.06 172 TYR A CA 1
ATOM 1292 C C . TYR A 1 172 ? 40.433 -3.019 -49.847 1.00 87.06 172 TYR A C 1
ATOM 1294 O O . TYR A 1 172 ? 39.615 -2.378 -50.507 1.00 87.06 172 TYR A O 1
ATOM 1302 N N . ARG A 1 173 ? 41.698 -2.615 -49.700 1.00 85.06 173 ARG A N 1
ATOM 1303 C CA . ARG A 1 173 ? 42.239 -1.379 -50.293 1.00 85.06 173 ARG A CA 1
ATOM 1304 C C . ARG A 1 173 ? 43.739 -1.472 -50.541 1.00 85.06 173 ARG A C 1
ATOM 1306 O O . ARG A 1 173 ? 44.400 -2.418 -50.115 1.00 85.06 173 ARG A O 1
ATOM 1313 N N . SER A 1 174 ? 44.259 -0.504 -51.287 1.00 85.75 174 SER A N 1
ATOM 1314 C CA . SER A 1 174 ? 45.687 -0.413 -51.578 1.00 85.75 174 SER A CA 1
ATOM 1315 C C . SER A 1 174 ? 46.458 -0.090 -50.303 1.00 85.75 174 SER A C 1
ATOM 1317 O O . SER A 1 174 ? 46.180 0.903 -49.633 1.00 85.75 174 SER A O 1
ATOM 1319 N N . ASP A 1 175 ? 47.398 -0.959 -49.962 1.00 84.25 175 ASP A N 1
ATOM 1320 C CA . ASP A 1 175 ? 48.280 -0.803 -48.817 1.00 84.25 175 ASP A CA 1
ATOM 1321 C C . ASP A 1 175 ? 49.248 0.380 -49.046 1.00 84.25 175 ASP A C 1
ATOM 1323 O O . ASP A 1 175 ? 49.866 0.457 -50.111 1.00 84.25 175 ASP A O 1
ATOM 1327 N N . PRO A 1 176 ? 49.388 1.316 -48.089 1.00 78.56 176 PRO A N 1
ATOM 1328 C CA . PRO A 1 176 ? 50.171 2.539 -48.279 1.00 78.56 176 PRO A CA 1
ATOM 1329 C C . PRO A 1 176 ? 51.694 2.323 -48.302 1.00 78.56 176 PRO A C 1
ATOM 1331 O O . PRO A 1 176 ? 52.418 3.218 -48.728 1.00 78.56 176 PRO A O 1
ATOM 1334 N N . LEU A 1 177 ? 52.193 1.162 -47.867 1.00 82.75 177 LEU A N 1
ATOM 1335 C CA . LEU A 1 177 ? 53.620 0.817 -47.859 1.00 82.75 177 LEU A CA 1
ATOM 1336 C C . LEU A 1 177 ? 54.010 -0.014 -49.086 1.00 82.75 177 LEU A C 1
ATOM 1338 O O . LEU A 1 177 ? 55.115 0.123 -49.605 1.00 82.75 177 LEU A O 1
ATOM 1342 N N . THR A 1 178 ? 53.109 -0.878 -49.558 1.00 83.62 178 THR A N 1
ATOM 1343 C CA . THR A 1 178 ? 53.395 -1.832 -50.643 1.00 83.62 178 THR A CA 1
ATOM 1344 C C . THR A 1 178 ? 52.658 -1.535 -51.949 1.00 83.62 178 THR A C 1
ATOM 1346 O O . THR A 1 178 ? 53.000 -2.107 -52.985 1.00 83.62 178 THR A O 1
ATOM 1349 N N . GLY A 1 179 ? 51.637 -0.673 -51.928 1.00 85.06 179 GLY A N 1
ATOM 1350 C CA . GLY A 1 179 ? 50.807 -0.298 -53.079 1.00 85.06 179 GLY A CA 1
ATOM 1351 C C . GLY A 1 179 ? 49.877 -1.403 -53.591 1.00 85.06 179 GLY A C 1
ATOM 1352 O O . GLY A 1 179 ? 49.106 -1.180 -54.524 1.00 85.06 179 GLY A O 1
ATOM 1353 N N . LYS A 1 180 ? 49.930 -2.604 -53.005 1.00 86.56 180 LYS A N 1
ATOM 1354 C CA . LYS A 1 180 ? 49.137 -3.763 -53.430 1.00 86.56 180 LYS A CA 1
ATOM 1355 C C . LYS A 1 180 ? 47.797 -3.798 -52.707 1.00 86.56 180 LYS A C 1
ATOM 1357 O O . LYS A 1 180 ? 47.650 -3.273 -51.607 1.00 86.56 180 LYS A O 1
ATOM 1362 N N . LYS A 1 181 ? 46.806 -4.441 -53.326 1.00 88.19 181 LYS A N 1
ATOM 1363 C CA . LYS A 1 181 ? 45.485 -4.629 -52.722 1.00 88.19 181 LYS A CA 1
ATOM 1364 C C . LYS A 1 181 ? 45.606 -5.647 -51.585 1.00 88.19 181 LYS A C 1
ATOM 1366 O O . LYS A 1 181 ? 45.876 -6.816 -51.842 1.00 88.19 181 LYS A O 1
ATOM 1371 N N . ALA A 1 182 ? 45.418 -5.193 -50.354 1.00 87.62 182 ALA A N 1
ATOM 1372 C CA . ALA A 1 182 ? 45.427 -6.020 -49.155 1.00 87.62 182 ALA A CA 1
ATOM 1373 C C . ALA A 1 182 ? 44.087 -5.883 -48.425 1.00 87.62 182 ALA A C 1
ATOM 1375 O O . ALA A 1 182 ? 43.346 -4.919 -48.646 1.00 87.62 182 ALA A O 1
ATOM 1376 N N . PHE A 1 183 ? 43.753 -6.876 -47.604 1.00 88.62 183 PHE A N 1
ATOM 1377 C CA . PHE A 1 183 ? 42.623 -6.786 -46.688 1.00 88.62 183 PHE A CA 1
ATOM 1378 C C . PHE A 1 183 ? 43.048 -6.012 -45.444 1.00 88.62 183 PHE A C 1
ATOM 1380 O O . PHE A 1 183 ? 44.131 -6.262 -44.922 1.00 88.62 183 PHE A O 1
ATOM 1387 N N . HIS A 1 184 ? 42.216 -5.077 -44.995 1.00 86.00 184 HIS A N 1
ATOM 1388 C CA . HIS A 1 184 ? 42.466 -4.288 -43.795 1.00 86.00 184 HIS A CA 1
ATOM 1389 C C . HIS A 1 184 ? 41.337 -4.522 -42.803 1.00 86.00 184 HIS A C 1
ATOM 1391 O O . HIS A 1 184 ? 40.176 -4.279 -43.129 1.00 86.00 184 HIS A O 1
ATOM 1397 N N . ASP A 1 185 ? 41.686 -4.906 -41.580 1.00 84.50 185 ASP A N 1
ATOM 1398 C CA . ASP A 1 185 ? 4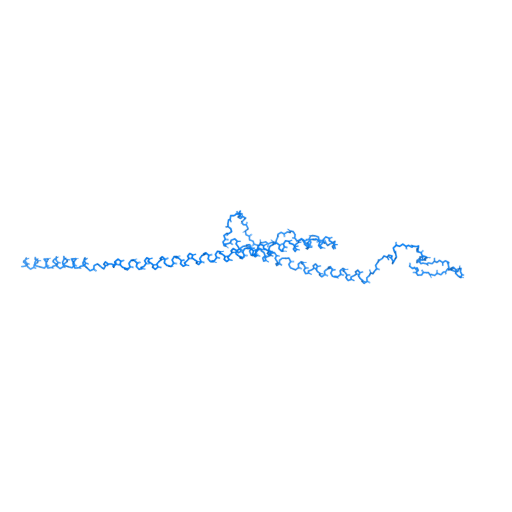0.724 -5.217 -40.515 1.00 84.50 185 ASP A CA 1
ATOM 1399 C C . ASP A 1 185 ? 40.063 -3.971 -39.891 1.00 84.50 185 ASP A C 1
ATOM 1401 O O . ASP A 1 185 ? 39.267 -4.078 -38.963 1.00 84.50 185 ASP A O 1
ATOM 1405 N N . GLY A 1 186 ? 40.327 -2.779 -40.438 1.00 78.50 186 GLY A N 1
ATOM 1406 C CA . GLY A 1 186 ? 39.822 -1.517 -39.899 1.00 78.50 186 GLY A CA 1
ATOM 1407 C C . GLY A 1 186 ? 40.445 -1.162 -38.544 1.00 78.50 186 GLY A C 1
ATOM 1408 O O . GLY A 1 186 ? 41.426 -1.779 -38.129 1.00 78.50 186 GLY A O 1
ATOM 1409 N N . VAL A 1 187 ? 39.912 -0.121 -37.898 1.00 66.19 187 VAL A N 1
ATOM 1410 C CA . VAL A 1 187 ? 40.195 0.265 -36.503 1.00 66.19 187 VAL A CA 1
ATOM 1411 C C . VAL A 1 187 ? 38.928 0.835 -35.884 1.00 66.19 187 VAL A C 1
ATOM 1413 O O . VAL A 1 187 ? 38.276 1.661 -36.570 1.00 66.19 187 VAL A O 1
#

Secondary structure (DSSP, 8-state):
-HHHHHHHHHHHHHHHHHHHHHHHHHS----HHHHHHHHHHHHHHHHHHHHHHHHHHHHHHHHHHHHHHHHHHHHHHHHHHHHHHHHTT--TTTS-SSSPP---S-------SS--HHHHHHHHHHHHHHHHHHHHHHHHHHHHHHHHHHHHHHS--S-SSSS---SS-SEEEE-TTT-SEEEE---